Protein 8PU1 (pdb70)

Secondary structure (DSSP, 8-state):
---EEEEEEETTS--EEEEEE--SHHHHHHHHHHHHHH-TTEEEEEES-GGG-GGGPSEEE-SSHHHHHHHHHH-/--HHHHHTT--HHHHHHTPPBP-S-S-TTSBGGGS-HHHHHHHHHHHHHHHHH-THHHHSSSEEEE--HHHHHHHHHHHTTTSBHHHHS--SEEEEEE-S-HHHHHGGGGSTTEEEEEETT--SS--S--EEEEEE-SSTTB--EEEEEE-HHHHHHHHHHHHH--HHHHHHHHHHHHTT---SHHHHTT-

Foldseek 3Di:
DQWKWKWKDFPPDAAIEIEIGHDDDVVVVLQVVLDVVLDDRMDIDIGRDPVVCPRRPPYRYDYDSVVNSVVSSVD/DQPVCVVFVHDPVNQVVLWDFAPQPDFLQAFQQPDDLVSVLVRLQVSLVVVVPDPVQVVTNFAKDQDDSVQLSVLSVVRPGGHRNQVRQQARIETEDEDQDCVSVCVCVVDPQKDKDAQQVAHPQRLQQHWIKIWGAPHRRIHIHIYTYHHVLRVVLNVVCVVDHNSVVNVVSNVCSVVVQADDPVSSVVD

Radius of gyration: 18.58 Å; Cα contacts (8 Å, |Δi|>4): 487; chains: 2; bounding box: 48×48×42 Å

InterPro domains:
  IPR046564 Protein of unknown function DUF6718 [PF20476] (1-69)

Structure (mmCIF, N/CA/C/O backbone):
data_8PU1
#
_entry.id   8PU1
#
_cell.length_a   227.810
_cell.length_b   227.810
_cell.length_c   227.810
_cell.angle_alpha   90.00
_cell.angle_beta   90.00
_cell.angle_gamma   90.00
#
_symmetry.space_group_name_H-M   'F 41 3 2'
#
loop_
_entity.id
_entity.type
_entity.pdbx_description
1 polymer ATfaRel2
2 polymer 'RelA/SpoT domain-containing protein'
3 non-polymer N-PROPANOL
4 non-polymer 'CACODYLATE ION'
5 non-polymer GLYCEROL
6 non-polymer 'MAGNESIUM ION'
7 non-polymer 'DIPHOSPHOMETHYLPHOSPHONIC ACID ADENOSYL ESTER'
8 water water
#
loop_
_atom_site.group_PDB
_atom_site.id
_atom_site.type_symbol
_atom_site.label_atom_id
_atom_site.label_alt_id
_atom_site.label_comp_id
_atom_site.label_asym_id
_atom_site.label_entity_id
_atom_site.label_seq_id
_atom_site.pdbx_PDB_ins_code
_atom_site.Cartn_x
_atom_site.Cartn_y
_atom_site.Cartn_z
_atom_site.occupancy
_atom_site.B_iso_or_equiv
_atom_site.auth_seq_id
_atom_site.auth_comp_id
_atom_site.auth_asym_id
_atom_site.auth_atom_id
_atom_site.pdbx_PDB_model_num
ATOM 1 N N . GLY A 1 1 ? -52.056 -30.594 -59.617 1.00 53.05 1 GLY A N 1
ATOM 2 C CA . GLY A 1 1 ? -53.067 -30.250 -58.603 1.00 50.45 1 GLY A CA 1
ATOM 3 C C . GLY A 1 1 ? -52.806 -28.859 -58.049 1.00 47.44 1 GLY A C 1
ATOM 4 O O . GLY A 1 1 ? -51.860 -28.222 -58.495 1.00 46.93 1 GLY A O 1
ATOM 5 N N . ALA A 1 2 ? -53.604 -28.432 -57.077 1.00 45.36 2 ALA A N 1
ATOM 6 C CA . ALA A 1 2 ? -53.374 -27.119 -56.486 1.00 43.79 2 ALA A CA 1
ATOM 7 C C . ALA A 1 2 ? -52.025 -27.023 -55.783 1.00 40.54 2 ALA A C 1
ATOM 8 O O . ALA A 1 2 ? -51.599 -27.966 -55.123 1.00 40.38 2 ALA A O 1
ATOM 10 N N . MET A 1 3 ? -51.325 -25.919 -55.998 1.00 37.97 3 MET A N 1
ATOM 11 C CA . MET A 1 3 ? -50.036 -25.690 -55.359 1.00 36.51 3 MET A CA 1
ATOM 12 C C . MET A 1 3 ? -50.089 -24.380 -54.536 1.00 34.40 3 MET A C 1
ATOM 13 O O . MET A 1 3 ? -50.972 -23.538 -54.730 1.00 34.87 3 MET A O 1
ATOM 18 N N . CYS A 1 4 ? -49.204 -24.250 -53.569 1.00 32.04 4 CYS A N 1
ATOM 19 C CA . CYS A 1 4 ? -49.071 -23.019 -52.792 1.00 30.96 4 CYS A CA 1
ATOM 20 C C . CYS A 1 4 ? -47.598 -22.571 -52.966 1.00 29.16 4 CYS A C 1
ATOM 21 O O . CYS A 1 4 ? -46.837 -23.234 -53.686 1.00 30.05 4 CYS A O 1
ATOM 24 N N . TYR A 1 5 ? -47.185 -21.504 -52.287 1.00 26.98 5 TYR A N 1
ATOM 25 C CA . TYR A 1 5 ? -45.803 -21.067 -52.319 1.00 26.67 5 TYR A CA 1
ATOM 26 C C . TYR A 1 5 ? -45.313 -20.956 -50.900 1.00 26.68 5 TYR A C 1
ATOM 27 O O . TYR A 1 5 ? -45.996 -20.331 -50.082 1.00 26.85 5 TYR A O 1
ATOM 36 N N . ILE A 1 6 ? -44.210 -21.624 -50.581 1.00 26.01 6 ILE A N 1
ATOM 37 C CA . ILE A 1 6 ? -43.606 -21.467 -49.272 1.00 26.42 6 ILE A CA 1
ATOM 38 C C . ILE A 1 6 ? -42.642 -20.278 -49.443 1.00 27.33 6 ILE A C 1
ATOM 39 O O . ILE A 1 6 ? -41.951 -20.157 -50.460 1.00 27.71 6 ILE A O 1
ATOM 44 N N . ILE A 1 7 ? -42.671 -19.359 -48.499 1.00 27.00 7 ILE A N 1
ATOM 45 C CA . ILE A 1 7 ? -41.923 -18.113 -48.539 1.00 26.96 7 ILE A CA 1
ATOM 46 C C . ILE A 1 7 ? -40.998 -17.975 -47.306 1.00 27.87 7 ILE A C 1
ATOM 47 O O . ILE A 1 7 ? -41.439 -18.253 -46.192 1.00 27.93 7 ILE A O 1
ATOM 52 N N . ALA A 1 8 ? -39.777 -17.472 -47.498 1.00 27.74 8 ALA A N 1
ATOM 53 C CA . ALA A 1 8 ? -38.867 -17.185 -46.388 1.00 27.58 8 ALA A CA 1
ATOM 54 C C . ALA A 1 8 ? -38.540 -15.685 -46.507 1.00 27.35 8 ALA A C 1
ATOM 55 O O . ALA A 1 8 ? -38.226 -15.202 -47.604 1.00 26.44 8 ALA A O 1
ATOM 57 N N . LYS A 1 9 ? -38.610 -14.950 -45.397 1.00 27.18 9 LYS A N 1
ATOM 58 C CA . LYS A 1 9 ? -38.324 -13.518 -45.411 1.00 28.35 9 LYS A CA 1
ATOM 59 C C . LYS A 1 9 ? -37.740 -13.089 -44.077 1.00 29.26 9 LYS A C 1
ATOM 60 O O . LYS A 1 9 ? -38.255 -13.506 -43.038 1.00 29.74 9 LYS A O 1
ATOM 66 N N . ARG A 1 10 ? -36.691 -12.255 -44.113 1.00 29.55 10 ARG A N 1
ATOM 67 C CA . ARG A 1 10 ? -36.137 -11.727 -42.885 1.00 30.99 10 ARG A CA 1
ATOM 68 C C . ARG A 1 10 ? -36.974 -10.488 -42.561 1.00 32.45 10 ARG A C 1
ATOM 69 O O . ARG A 1 10 ? -37.133 -9.617 -43.434 1.00 31.90 10 ARG A O 1
ATOM 77 N N . PHE A 1 11 ? -37.477 -10.377 -41.314 1.00 34.20 11 PHE A N 1
ATOM 78 C CA . PHE A 1 11 ? -38.243 -9.186 -40.887 1.00 37.09 11 PHE A CA 1
ATOM 79 C C . PHE A 1 11 ? -37.434 -7.914 -41.105 1.00 36.80 11 PHE A C 1
ATOM 80 O O . PHE A 1 11 ? -36.226 -7.931 -40.889 1.00 36.73 11 PHE A O 1
ATOM 88 N N . LYS A 1 12 ? -38.068 -6.851 -41.581 1.00 37.01 12 LYS A N 1
ATOM 89 C CA . LYS A 1 12 ? -37.373 -5.573 -41.793 1.00 37.94 12 LYS A CA 1
ATOM 90 C C . LYS A 1 12 ? -36.268 -5.625 -42.877 1.00 37.83 12 LYS A C 1
ATOM 91 O O . LYS A 1 12 ? -35.395 -4.756 -42.902 1.00 38.19 12 LYS A O 1
ATOM 93 N N . LYS A 1 13 ? -36.310 -6.639 -43.767 1.00 36.58 13 LYS A N 1
ATOM 94 C CA . LYS A 1 13 ? -35.412 -6.731 -44.918 1.00 36.11 13 LYS A CA 1
ATOM 95 C C . LYS A 1 13 ? -36.317 -7.114 -46.094 1.00 34.59 13 LYS A C 1
ATOM 96 O O . LYS A 1 13 ? -36.976 -8.158 -46.052 1.00 33.13 13 LYS A O 1
ATOM 102 N N . SER A 1 14 ? -36.409 -6.237 -47.103 1.00 33.85 14 SER A N 1
ATOM 103 C CA . SER A 1 14 ? -37.331 -6.460 -48.209 1.00 34.30 14 SER A CA 1
ATOM 104 C C . SER A 1 14 ? -36.975 -7.690 -49.048 1.00 32.49 14 SER A C 1
ATOM 105 O O . SER A 1 14 ? -35.810 -8.068 -49.135 1.00 31.57 14 SER A O 1
ATOM 108 N N . GLY A 1 15 ? -37.981 -8.265 -49.683 1.00 31.83 15 GLY A N 1
ATOM 109 C CA . GLY A 1 15 ? -37.788 -9.404 -50.565 1.00 31.40 15 GLY A CA 1
ATOM 110 C C . GLY A 1 15 ? -37.880 -10.744 -49.877 1.00 30.86 15 GLY A C 1
ATOM 111 O O . GLY A 1 15 ? -37.744 -10.845 -48.652 1.00 31.31 15 GLY A O 1
ATOM 112 N N . CYS A 1 16 ? -38.155 -11.785 -50.657 1.00 29.60 16 CYS A N 1
ATOM 113 C CA . CYS A 1 16 ? -38.298 -13.120 -50.082 1.00 28.52 16 CYS A CA 1
ATOM 114 C C . CYS A 1 16 ? -37.678 -14.188 -51.003 1.00 28.33 16 CYS A C 1
ATOM 115 O O . CYS A 1 16 ? -37.350 -13.901 -52.156 1.00 29.10 16 CYS A O 1
ATOM 118 N N . VAL A 1 17 ? -37.587 -15.421 -50.505 1.00 27.15 17 VAL A N 1
ATOM 119 C CA . VAL A 1 17 ? -37.218 -16.625 -51.278 1.00 27.40 17 VAL A CA 1
ATOM 120 C C . VAL A 1 17 ? -38.568 -17.363 -51.393 1.00 27.48 17 VAL A C 1
ATOM 121 O O . VAL A 1 17 ? -39.287 -17.489 -50.382 1.00 27.52 17 VAL A O 1
ATOM 125 N N . ALA A 1 18 ? -38.926 -17.858 -52.584 1.00 26.07 18 ALA A N 1
ATOM 126 C CA . ALA A 1 18 ? -40.230 -18.499 -52.786 1.00 26.35 18 ALA A CA 1
ATOM 127 C C . ALA A 1 18 ? -40.061 -19.819 -53.561 1.00 26.38 18 ALA A C 1
ATOM 128 O O . ALA A 1 18 ? -39.328 -19.862 -54.549 1.00 26.32 18 ALA A O 1
ATOM 130 N N . LEU A 1 19 ? -40.826 -20.843 -53.179 1.00 26.55 19 LEU A N 1
ATOM 131 C CA . LEU A 1 19 ? -40.809 -22.148 -53.837 1.00 27.98 19 LEU A CA 1
ATOM 132 C C . LEU A 1 19 ? -42.245 -22.622 -54.010 1.00 28.05 19 LEU A C 1
ATOM 133 O O . LEU A 1 19 ? -42.977 -22.694 -53.019 1.00 28.07 19 LEU A O 1
ATOM 138 N N . LYS A 1 20 ? -42.638 -22.964 -55.243 1.00 28.08 20 LYS A N 1
ATOM 139 C CA . LYS A 1 20 ? -43.962 -23.527 -55.500 1.00 28.73 20 LYS A CA 1
ATOM 140 C C . LYS A 1 20 ? -43.933 -24.943 -54.936 1.00 28.84 20 LYS A C 1
ATOM 141 O O . LYS A 1 20 ? -42.996 -25.716 -55.228 1.00 28.87 20 LYS A O 1
ATOM 147 N N . ALA A 1 21 ? -44.902 -25.271 -54.108 1.00 29.65 21 ALA A N 1
ATOM 148 C CA . ALA A 1 21 ? -44.912 -26.568 -53.444 1.00 30.81 21 ALA A CA 1
ATOM 149 C C . ALA A 1 21 ? -46.328 -27.042 -53.156 1.00 31.68 21 ALA A C 1
ATOM 150 O O . ALA A 1 21 ? -47.261 -26.235 -53.066 1.00 32.03 21 ALA A O 1
ATOM 152 N N . LYS A 1 22 ? -46.452 -28.357 -52.991 1.00 31.47 22 LYS A N 1
ATOM 153 C CA . LYS A 1 22 ? -47.766 -28.976 -52.708 1.00 32.20 22 LYS A CA 1
ATOM 154 C C . LYS A 1 22 ? -48.025 -28.983 -51.197 1.00 32.00 22 LYS A C 1
ATOM 155 O O . LYS A 1 22 ? -47.170 -29.454 -50.450 1.00 31.50 22 LYS A O 1
ATOM 161 N N . ARG A 1 23 ? -49.182 -28.476 -50.791 1.00 31.54 23 ARG A N 1
ATOM 162 C CA . ARG A 1 23 ? -49.560 -28.505 -49.359 1.00 32.19 23 ARG A CA 1
ATOM 163 C C . ARG A 1 23 ? -49.711 -29.961 -48.920 1.00 33.23 23 ARG A C 1
ATOM 164 O O . ARG A 1 23 ? -50.313 -30.737 -49.644 1.00 33.79 23 ARG A O 1
ATOM 172 N N . GLY A 1 24 ? -49.130 -30.289 -47.779 1.00 33.53 24 GLY A N 1
ATOM 173 C CA . GLY A 1 24 ? -49.192 -31.660 -47.263 1.00 33.52 24 GLY A CA 1
ATOM 174 C C . GLY A 1 24 ? -48.201 -31.901 -46.147 1.00 33.39 24 GLY A C 1
ATOM 175 O O . GLY A 1 24 ? -47.465 -30.976 -45.803 1.00 32.95 24 GLY A O 1
ATOM 176 N N . LYS A 1 25 ? -48.200 -33.110 -45.616 1.00 33.27 25 LYS A N 1
ATOM 177 C CA . LYS A 1 25 ? -47.301 -33.501 -44.529 1.00 34.48 25 LYS A CA 1
ATOM 178 C C . LYS A 1 25 ? -45.836 -33.206 -44.838 1.00 33.88 25 LYS A C 1
ATOM 179 O O . LYS A 1 25 ? -45.142 -32.645 -43.985 1.00 34.38 25 LYS A O 1
ATOM 185 N N . GLU A 1 26 ? -45.371 -33.564 -46.043 1.00 33.22 26 GLU A N 1
ATOM 186 C CA . GLU A 1 26 ? -43.978 -33.358 -46.438 1.00 33.24 26 GLU A CA 1
ATOM 187 C C . GLU A 1 26 ? -43.593 -31.877 -46.372 1.00 31.78 26 GLU A C 1
ATOM 188 O O . GLU A 1 26 ? -42.583 -31.523 -45.749 1.00 31.97 26 GLU A O 1
ATOM 194 N N . LEU A 1 27 ? -44.432 -31.009 -46.956 1.00 29.56 27 LEU A N 1
ATOM 195 C CA . LEU A 1 27 ? -44.151 -29.581 -46.945 1.00 29.57 27 LEU A CA 1
ATOM 196 C C . LEU A 1 27 ? -44.193 -29.035 -45.519 1.00 28.96 27 LEU A C 1
ATOM 197 O O . LEU A 1 27 ? -43.289 -28.307 -45.118 1.00 28.58 27 LEU A O 1
ATOM 202 N N . ALA A 1 28 ? -45.220 -29.423 -44.748 1.00 28.32 28 ALA A N 1
ATOM 203 C CA . ALA A 1 28 ? -45.415 -28.925 -43.385 1.00 29.12 28 ALA A CA 1
ATOM 204 C C . ALA A 1 28 ? -44.208 -29.264 -42.502 1.00 29.15 28 ALA A C 1
ATOM 205 O O . ALA A 1 28 ? -43.666 -28.369 -41.847 1.00 28.68 28 ALA A O 1
ATOM 207 N N . ASP A 1 29 ? -43.754 -30.540 -42.534 1.00 29.28 29 ASP A N 1
ATOM 208 C CA . ASP A 1 29 ? -42.625 -31.001 -41.732 1.00 30.60 29 ASP A CA 1
ATOM 209 C C . ASP A 1 29 ? -41.332 -30.307 -42.157 1.00 30.20 29 ASP A C 1
ATOM 210 O O . ASP A 1 29 ? -40.577 -29.868 -41.292 1.00 30.06 29 ASP A O 1
ATOM 215 N N . PHE A 1 30 ? -41.133 -30.112 -43.473 1.00 29.45 30 PHE A N 1
ATOM 216 C CA . PHE A 1 30 ? -39.970 -29.376 -44.003 1.00 29.70 30 PHE A CA 1
ATOM 217 C C . PHE A 1 30 ? -39.965 -27.941 -43.426 1.00 29.14 30 PHE A C 1
ATOM 218 O O . PHE A 1 30 ? -38.938 -27.469 -42.964 1.00 28.95 30 PHE A O 1
ATOM 226 N N . ALA A 1 31 ? -41.116 -27.253 -43.488 1.00 28.64 31 ALA A N 1
ATOM 227 C CA . ALA A 1 31 ? -41.237 -25.876 -43.041 1.00 29.53 31 ALA A CA 1
ATOM 228 C C . ALA A 1 31 ? -40.986 -25.758 -41.531 1.00 29.17 31 ALA A C 1
ATOM 229 O O . ALA A 1 31 ? -40.202 -24.908 -41.121 1.00 28.94 31 ALA A O 1
ATOM 231 N N . THR A 1 32 ? -41.582 -26.657 -40.713 1.00 28.43 32 THR A N 1
ATOM 232 C CA . THR A 1 32 ? -41.402 -26.620 -39.254 1.00 29.74 32 THR A CA 1
ATOM 233 C C . THR A 1 32 ? -39.907 -26.776 -38.912 1.00 29.90 32 THR A C 1
ATOM 234 O O . THR A 1 32 ? -39.345 -25.959 -38.184 1.00 30.05 32 THR A O 1
ATOM 238 N N . ASP A 1 33 ? -39.254 -27.767 -39.532 1.00 29.54 33 ASP A N 1
ATOM 239 C CA . ASP A 1 33 ? -37.836 -28.029 -39.328 1.00 30.67 33 ASP A CA 1
ATOM 240 C C . ASP A 1 33 ? -36.976 -26.812 -39.739 1.00 30.08 33 ASP A C 1
ATOM 241 O O . ASP A 1 33 ? -36.110 -26.372 -38.969 1.00 29.99 33 ASP A O 1
ATOM 246 N N . LEU A 1 34 ? -37.214 -26.280 -40.947 1.00 29.42 34 LEU A N 1
ATOM 247 C CA . LEU A 1 34 ? -36.453 -25.146 -41.465 1.00 29.60 34 LEU A CA 1
ATOM 248 C C . LEU A 1 34 ? -36.619 -23.914 -40.580 1.00 29.37 34 LEU A C 1
ATOM 249 O O . LEU A 1 34 ? -35.616 -23.277 -40.244 1.00 29.13 34 LEU A O 1
ATOM 254 N N . GLN A 1 35 ? -37.859 -23.618 -40.149 1.00 28.57 35 GLN A N 1
ATOM 255 C CA . GLN A 1 35 ? -38.131 -22.473 -39.263 1.00 29.28 35 GLN A CA 1
ATOM 256 C C . GLN A 1 35 ? -37.273 -22.562 -37.969 1.00 30.39 35 GLN A C 1
ATOM 257 O O . GLN A 1 35 ? -36.710 -21.559 -37.535 1.00 30.99 35 GLN A O 1
ATOM 263 N N . LYS A 1 36 ? -37.182 -23.762 -37.380 1.00 31.03 36 LYS A N 1
ATOM 264 C CA . LYS A 1 36 ? -36.398 -23.976 -36.157 1.00 33.04 36 LYS A CA 1
ATOM 265 C C . LYS A 1 36 ? -34.917 -23.667 -36.413 1.00 33.74 36 LYS A C 1
ATOM 266 O O . LYS A 1 36 ? -34.286 -22.975 -35.620 1.00 33.95 36 LYS A O 1
ATOM 272 N N . LYS A 1 37 ? -34.378 -24.169 -37.527 1.00 33.57 37 LYS A N 1
ATOM 273 C CA . LYS A 1 37 ? -32.978 -23.968 -37.884 1.00 34.74 37 LYS A CA 1
ATOM 274 C C . LYS A 1 37 ? -32.647 -22.504 -38.182 1.00 35.36 37 LYS A C 1
ATOM 275 O O . LYS A 1 37 ? -31.566 -22.037 -37.838 1.00 35.73 37 LYS A O 1
ATOM 281 N N . LEU A 1 38 ? -33.562 -21.789 -38.852 1.00 34.76 38 LEU A N 1
ATOM 282 C CA . LEU A 1 38 ? -33.333 -20.398 -39.239 1.00 35.08 38 LEU A CA 1
ATOM 283 C C . LEU A 1 38 ? -33.429 -19.394 -38.089 1.00 35.44 38 LEU A C 1
ATOM 284 O O . LEU A 1 38 ? -32.865 -18.302 -38.181 1.00 35.34 38 LEU A O 1
ATOM 289 N N . GLY A 1 39 ? -34.160 -19.750 -37.045 1.00 35.06 39 GLY A N 1
ATOM 290 C CA . GLY A 1 39 ? -34.334 -18.864 -35.907 1.00 36.10 39 GLY A CA 1
ATOM 291 C C . GLY A 1 39 ? -35.490 -17.899 -36.093 1.00 36.71 39 GLY A C 1
ATOM 292 O O . GLY A 1 39 ? -36.130 -17.855 -37.148 1.00 36.99 39 GLY A O 1
ATOM 293 N N . TYR A 1 40 ? -35.731 -17.091 -35.070 1.00 36.71 40 TYR A N 1
ATOM 294 C CA . TYR A 1 40 ? -36.867 -16.193 -35.007 1.00 37.63 40 TYR A CA 1
ATOM 295 C C . TYR A 1 40 ? -36.746 -14.852 -35.770 1.00 35.97 40 TYR A C 1
ATOM 296 O O . TYR A 1 40 ? -37.715 -14.091 -35.751 1.00 35.89 40 TYR A O 1
ATOM 305 N N . ASP A 1 41 ? -35.598 -14.540 -36.409 1.00 34.12 41 ASP A N 1
ATOM 306 C CA . ASP A 1 41 ? -35.521 -13.302 -37.218 1.00 34.16 41 ASP A CA 1
ATOM 307 C C . ASP A 1 41 ? -36.019 -13.530 -38.680 1.00 32.88 41 ASP A C 1
ATOM 308 O O . ASP A 1 41 ? -36.084 -12.574 -39.467 1.00 32.81 41 ASP A O 1
ATOM 313 N N . ILE A 1 42 ? -36.297 -14.806 -39.044 1.00 31.51 42 ILE A N 1
ATOM 314 C CA . ILE A 1 42 ? -36.774 -15.227 -40.358 1.00 30.75 42 ILE A CA 1
ATOM 315 C C . ILE A 1 42 ? -38.192 -15.799 -40.217 1.00 30.51 42 ILE A C 1
ATOM 316 O O . ILE A 1 42 ? -38.471 -16.575 -39.291 1.00 30.31 42 ILE A O 1
ATOM 321 N N . GLN A 1 43 ? -39.074 -15.438 -41.140 1.00 29.54 43 GLN A N 1
ATOM 322 C CA . GLN A 1 43 ? -40.419 -15.967 -41.158 1.00 30.60 43 GLN A CA 1
ATOM 323 C C . GLN A 1 43 ? -40.590 -16.941 -42.310 1.00 30.37 43 GLN A C 1
ATOM 324 O O . GLN A 1 43 ? -40.227 -16.623 -43.449 1.00 30.62 43 GLN A O 1
ATOM 330 N N . ILE A 1 44 ? -41.142 -18.126 -42.011 1.00 29.99 44 ILE A N 1
ATOM 331 C CA . ILE A 1 44 ? -41.496 -19.105 -43.028 1.00 30.27 44 ILE A CA 1
ATOM 332 C C . ILE A 1 44 ? -43.018 -19.054 -43.092 1.00 29.76 44 ILE A C 1
ATOM 333 O O . ILE A 1 44 ? -43.691 -19.366 -42.097 1.00 29.08 44 ILE A O 1
ATOM 338 N N . VAL A 1 45 ? -43.552 -18.612 -44.224 1.00 29.26 45 VAL A N 1
ATOM 339 C CA . VAL A 1 45 ? -45.004 -18.511 -44.394 1.00 28.89 45 VAL A CA 1
ATOM 340 C C . VAL A 1 45 ? -45.449 -19.284 -45.666 1.00 28.52 45 VAL A C 1
ATOM 341 O O . VAL A 1 45 ? -44.620 -19.625 -46.521 1.00 28.46 45 VAL A O 1
ATOM 345 N N . ALA A 1 46 ? -46.749 -19.533 -45.799 1.00 26.75 46 ALA A N 1
ATOM 346 C CA . ALA A 1 46 ? -47.288 -20.202 -46.986 1.00 26.24 46 ALA A CA 1
ATOM 347 C C . ALA A 1 46 ? -48.352 -19.255 -47.563 1.00 26.41 46 ALA A C 1
ATOM 348 O O . ALA A 1 46 ? -49.205 -18.759 -46.815 1.00 26.50 46 ALA A O 1
ATOM 350 N N . ILE A 1 47 ? -48.273 -18.961 -48.846 1.00 25.49 47 ILE A N 1
ATOM 351 C CA . ILE A 1 47 ? -49.266 -18.110 -49.505 1.00 25.05 47 ILE A CA 1
ATOM 352 C C . ILE A 1 47 ? -49.876 -18.840 -50.722 1.00 25.48 47 ILE A C 1
ATOM 353 O O . ILE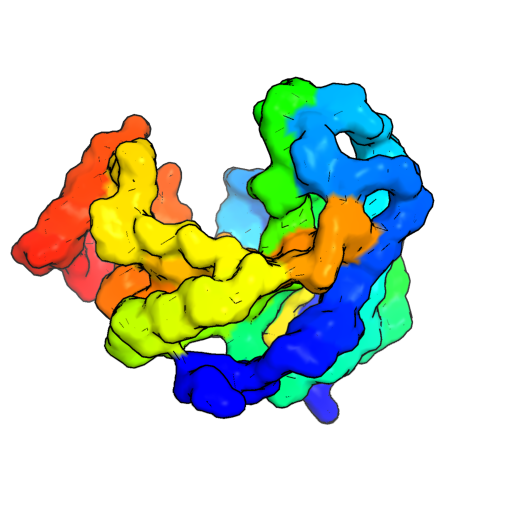 A 1 47 ? -49.282 -19.789 -51.260 1.00 25.59 47 ILE A O 1
ATOM 358 N N . THR A 1 48 ? -51.054 -18.405 -51.140 1.00 24.67 48 THR A N 1
ATOM 359 C CA . THR A 1 48 ? -51.704 -18.971 -52.315 1.00 25.33 48 THR A CA 1
ATOM 360 C C . THR A 1 48 ? -51.060 -18.425 -53.611 1.00 26.59 48 THR A C 1
ATOM 361 O O . THR A 1 48 ? -50.740 -19.198 -54.518 1.00 27.84 48 THR A O 1
ATOM 365 N N . ARG A 1 49 ? -50.907 -17.078 -53.718 1.00 26.00 49 ARG A N 1
ATOM 366 C CA . ARG A 1 49 ? -50.428 -16.435 -54.949 1.00 26.41 49 ARG A CA 1
ATOM 367 C C . ARG A 1 49 ? -49.500 -15.245 -54.663 1.00 27.20 49 ARG A C 1
ATOM 368 O O . ARG A 1 49 ? -49.906 -14.294 -53.974 1.00 26.78 49 ARG A O 1
ATOM 376 N N . PRO A 1 50 ? -48.313 -15.233 -55.313 1.00 28.42 50 PRO A N 1
ATOM 377 C CA . PRO A 1 50 ? -47.381 -14.097 -55.148 1.00 29.04 50 PRO A CA 1
ATOM 378 C C . PRO A 1 50 ? -47.986 -12.737 -55.516 1.00 28.28 50 PRO A C 1
ATOM 379 O O . PRO A 1 50 ? -47.763 -11.757 -54.797 1.00 27.86 50 PRO A O 1
ATOM 383 N N . THR A 1 51 ? -48.848 -12.703 -56.551 1.00 27.25 51 THR A N 1
ATOM 384 C CA . THR A 1 51 ? -49.503 -11.448 -56.950 1.00 27.98 51 THR A CA 1
ATOM 385 C C . THR A 1 51 ? -50.482 -10.894 -55.884 1.00 28.36 51 THR A C 1
ATOM 386 O O . THR A 1 51 ? -50.886 -9.728 -55.984 1.00 30.38 51 THR A O 1
ATOM 390 N N . ALA A 1 52 ? -50.911 -11.734 -54.926 1.00 27.41 52 ALA A N 1
ATOM 391 C CA . ALA A 1 52 ? -51.798 -11.291 -53.834 1.00 28.08 52 ALA A CA 1
ATOM 392 C C . ALA A 1 52 ? -51.011 -10.695 -52.642 1.00 28.73 52 ALA A C 1
ATOM 393 O O . ALA A 1 52 ? -51.647 -10.149 -51.733 1.00 28.54 52 ALA A O 1
ATOM 395 N N . TYR A 1 53 ? -49.670 -10.906 -52.587 1.00 28.10 53 TYR A N 1
ATOM 396 C CA . TYR A 1 53 ? -48.860 -10.479 -51.451 1.00 29.19 53 TYR A CA 1
ATOM 397 C C . TYR A 1 53 ? -47.698 -9.628 -51.865 1.00 29.77 53 TYR A C 1
ATOM 398 O O . TYR A 1 53 ? -46.578 -10.117 -51.985 1.00 29.70 53 TYR A O 1
ATOM 407 N N . GLY A 1 54 ? -47.985 -8.346 -52.078 1.00 30.48 54 GLY A N 1
ATOM 408 C CA . GLY A 1 54 ? -46.954 -7.380 -52.437 1.00 31.16 54 GLY A CA 1
ATOM 409 C C . GLY A 1 54 ? -45.945 -7.127 -51.326 1.00 31.77 54 GLY A C 1
ATOM 410 O O . GLY A 1 54 ? -44.843 -6.635 -51.598 1.00 32.59 54 GLY A O 1
ATOM 411 N N . GLU A 1 55 ? -46.291 -7.468 -50.069 1.00 31.37 55 GLU A N 1
ATOM 412 C CA . GLU A 1 55 ? -45.377 -7.265 -48.936 1.00 31.51 55 GLU A CA 1
ATOM 413 C C . GLU A 1 55 ? -44.080 -8.090 -49.020 1.00 31.47 55 GLU A C 1
ATOM 414 O O . GLU A 1 55 ? -43.103 -7.762 -48.343 1.00 33.04 55 GLU A O 1
ATOM 420 N N . TYR A 1 56 ? -44.047 -9.086 -49.914 1.00 29.58 56 TYR A N 1
ATOM 421 C CA . TYR A 1 56 ? -42.856 -9.972 -50.031 1.00 29.80 56 TYR A CA 1
ATOM 422 C C . TYR A 1 56 ? -42.038 -9.665 -51.293 1.00 30.31 56 TYR A C 1
ATOM 423 O O . TYR A 1 56 ? -41.099 -10.433 -51.580 1.00 31.00 56 TYR A O 1
ATOM 432 N N . GLU A 1 57 ? -42.373 -8.592 -52.017 1.00 30.37 57 GLU A N 1
ATOM 433 C CA . GLU A 1 57 ? -41.657 -8.243 -53.277 1.00 30.90 57 GLU A CA 1
ATOM 434 C C . GLU A 1 57 ? -40.261 -7.690 -52.951 1.00 31.67 57 GLU A C 1
ATOM 435 O O . GLU A 1 57 ? -40.141 -6.957 -51.948 1.00 31.78 57 GLU A O 1
ATOM 441 N N . PRO A 1 58 ? -39.206 -7.966 -53.756 1.00 32.14 58 PRO A N 1
ATOM 442 C CA . PRO A 1 58 ? -39.275 -8.914 -54.882 1.00 31.73 58 PRO A CA 1
ATOM 443 C C . PRO A 1 58 ? -39.195 -10.404 -54.510 1.00 30.68 58 PRO A C 1
ATOM 444 O O . PRO A 1 58 ? -38.640 -10.737 -53.478 1.00 31.23 58 PRO A O 1
ATOM 448 N N . TYR A 1 59 ? -39.742 -11.264 -55.371 1.00 28.88 59 TYR A N 1
ATOM 449 C CA . TYR A 1 59 ? -39.760 -12.722 -55.090 1.00 29.08 59 TYR A CA 1
ATOM 450 C C . TYR A 1 59 ? -38.566 -13.393 -55.770 1.00 28.76 59 TYR A C 1
ATOM 451 O O . TYR A 1 59 ? -38.462 -13.306 -57.009 1.00 28.37 59 TYR A O 1
ATOM 460 N N . LYS A 1 60 ? -37.700 -14.046 -54.989 1.00 28.41 60 LYS A N 1
ATOM 461 C CA . LYS A 1 60 ? -36.570 -14.771 -55.577 1.00 29.10 60 LYS A CA 1
ATOM 462 C C . LYS A 1 60 ? -37.060 -16.220 -55.703 1.00 28.51 60 LYS A C 1
ATOM 463 O O . LYS A 1 60 ? -37.046 -16.962 -54.711 1.00 28.79 60 LYS A O 1
ATOM 469 N N . PHE A 1 61 ? -37.597 -16.582 -56.874 1.00 27.12 61 PHE A N 1
ATOM 470 C CA . PHE A 1 61 ? -38.127 -17.935 -57.062 1.00 27.77 61 PHE A CA 1
ATOM 471 C C . PHE A 1 61 ? -37.016 -19.000 -57.167 1.00 28.97 61 PHE A C 1
ATOM 472 O O . PHE A 1 61 ? -36.025 -18.790 -57.865 1.00 29.47 61 PHE A O 1
ATOM 480 N N . VAL A 1 62 ? -37.185 -20.125 -56.481 1.00 28.65 62 VAL A N 1
ATOM 481 C CA . VAL A 1 62 ? -36.228 -21.235 -56.539 1.00 29.82 62 VAL A CA 1
ATOM 482 C C . VAL A 1 62 ? -36.948 -22.517 -57.015 1.00 31.39 62 VAL A C 1
ATOM 483 O O . VAL A 1 62 ? -38.185 -22.559 -57.005 1.00 31.06 62 VAL A O 1
ATOM 487 N N . ASN A 1 63 ? -36.191 -23.557 -57.413 1.00 32.22 63 ASN A N 1
ATOM 488 C CA . ASN A 1 63 ? -36.828 -24.735 -57.995 1.00 33.90 63 ASN A CA 1
ATOM 489 C C . ASN A 1 63 ? -36.700 -26.034 -57.218 1.00 33.19 63 ASN A C 1
ATOM 490 O O . ASN A 1 63 ? -37.051 -27.086 -57.763 1.00 33.79 63 ASN A O 1
ATOM 495 N N . SER A 1 64 ? -36.238 -25.978 -55.970 1.00 31.11 64 SER A N 1
ATOM 496 C CA . SER A 1 64 ? -36.139 -27.186 -55.160 1.00 30.23 64 SER A CA 1
ATOM 497 C C . SER A 1 64 ? -36.128 -26.866 -53.674 1.00 29.49 64 SER A C 1
ATOM 498 O O . SER A 1 64 ? -35.756 -25.746 -53.280 1.00 28.94 64 SER A O 1
ATOM 501 N N . PHE A 1 65 ? -36.452 -27.875 -52.836 1.00 28.91 65 PHE A N 1
ATOM 502 C CA . PHE A 1 65 ? -36.375 -27.703 -51.382 1.00 30.28 65 PHE A CA 1
ATOM 503 C C . PHE A 1 65 ? -34.921 -27.389 -50.970 1.00 29.88 65 PHE A C 1
ATOM 504 O O . PHE A 1 65 ? -34.701 -26.576 -50.076 1.00 29.98 65 PHE A O 1
ATOM 512 N N . GLU A 1 66 ? -33.938 -28.026 -51.638 1.00 29.52 66 GLU A N 1
ATOM 513 C CA . GLU A 1 66 ? -32.518 -27.817 -51.342 1.00 29.87 66 GLU A CA 1
ATOM 514 C C . GLU A 1 66 ? -32.137 -26.371 -51.608 1.00 29.28 66 GLU A C 1
ATOM 515 O O . GLU A 1 66 ? -31.538 -25.740 -50.739 1.00 29.99 66 GLU A O 1
ATOM 521 N N . GLU A 1 67 ? -32.549 -25.825 -52.756 1.00 28.74 67 GLU A N 1
ATOM 522 C CA . GLU A 1 67 ? -32.233 -24.432 -53.084 1.00 28.59 67 GLU A CA 1
ATOM 523 C C . GLU A 1 67 ? -32.957 -23.475 -52.130 1.00 28.03 67 GLU A C 1
ATOM 524 O O . GLU A 1 67 ? -32.377 -22.468 -51.717 1.00 27.64 67 GLU A O 1
ATOM 530 N N . PHE A 1 68 ? -34.208 -23.809 -51.766 1.00 26.65 68 PHE A N 1
ATOM 531 C CA . PHE A 1 68 ? -35.015 -23.007 -50.838 1.00 26.63 68 PHE A CA 1
ATOM 532 C C . PHE A 1 68 ? -34.293 -22.935 -49.487 1.00 27.08 68 PHE A C 1
ATOM 533 O O . PHE A 1 68 ? -34.085 -21.842 -48.983 1.00 27.29 68 PHE A O 1
ATOM 541 N N . SER A 1 69 ? -33.840 -24.084 -48.955 1.00 26.86 69 SER A N 1
ATOM 542 C CA . SER A 1 69 ? -33.111 -24.137 -47.689 1.00 27.83 69 SER A CA 1
ATOM 543 C C . SER A 1 69 ? -31.859 -23.242 -47.725 1.00 27.83 69 SER A C 1
ATOM 544 O O . SER A 1 69 ? -31.656 -22.418 -46.834 1.00 28.04 69 SER A O 1
ATOM 547 N N . ILE A 1 70 ? -31.063 -23.364 -48.790 1.00 27.31 70 ILE A N 1
ATOM 548 C CA . ILE A 1 70 ? -29.822 -22.596 -48.956 1.00 27.88 70 ILE A CA 1
ATOM 549 C C . ILE A 1 70 ? -30.097 -21.096 -49.027 1.00 28.00 70 ILE A C 1
ATOM 550 O O . ILE A 1 70 ? -29.544 -20.332 -48.234 1.00 28.44 70 ILE A O 1
ATOM 555 N N . GLU A 1 71 ? -31.001 -20.688 -49.908 1.00 28.04 71 GLU A N 1
ATOM 556 C CA . GLU A 1 71 ? -31.329 -19.276 -50.075 1.00 28.40 71 GLU A CA 1
ATOM 557 C C . GLU A 1 71 ? -31.986 -18.661 -48.819 1.00 28.38 71 GLU A C 1
ATOM 558 O O . GLU A 1 71 ? -31.600 -17.566 -48.402 1.00 28.55 71 GLU A O 1
ATOM 564 N N . ALA A 1 72 ? -32.873 -19.409 -48.155 1.00 27.56 72 ALA A N 1
ATOM 565 C CA . ALA A 1 72 ? -33.517 -18.946 -46.918 1.00 28.59 72 ALA A CA 1
ATOM 566 C C . ALA A 1 72 ? -32.460 -18.697 -45.838 1.00 29.48 72 ALA A C 1
ATOM 567 O O . ALA A 1 72 ? -32.543 -17.707 -45.109 1.00 29.76 72 ALA A O 1
ATOM 569 N N . SER A 1 73 ? -31.438 -19.589 -45.761 1.00 29.13 73 SER A N 1
ATOM 570 C CA A SER A 1 73 ? -30.382 -19.461 -44.760 0.50 29.98 73 SER A CA 1
ATOM 571 C CA B SER A 1 73 ? -30.372 -19.478 -44.770 0.50 29.65 73 SER A CA 1
ATOM 572 C C . SER A 1 73 ? -29.431 -18.287 -45.029 1.00 30.41 73 SER A C 1
ATOM 573 O O . SER A 1 73 ? -28.675 -17.911 -44.137 1.00 31.60 73 SER A O 1
ATOM 578 N N . ARG A 1 74 ? -29.464 -17.721 -46.252 1.00 30.17 74 ARG A N 1
ATOM 579 C CA . ARG A 1 74 ? -28.646 -16.571 -46.655 1.00 31.53 74 ARG A CA 1
ATOM 580 C C . ARG A 1 74 ? -29.339 -15.212 -46.369 1.00 33.24 74 ARG A C 1
ATOM 581 O O . ARG A 1 74 ? -28.677 -14.172 -46.456 1.00 32.45 74 ARG A O 1
ATOM 589 N N . LEU A 1 75 ? -30.662 -15.220 -46.058 1.00 34.25 75 LEU A N 1
ATOM 590 C CA . LEU A 1 75 ? -31.424 -13.991 -45.753 1.00 35.78 75 LEU A CA 1
ATOM 591 C C . LEU A 1 75 ? -30.818 -13.232 -44.553 1.00 37.37 75 LEU A C 1
ATOM 592 O O . LEU A 1 75 ? -30.411 -13.885 -43.585 1.00 38.15 75 LEU A O 1
ATOM 597 N N . ALA B 2 1 ? -75.827 -18.238 -47.408 1.00 44.55 0 ALA B N 1
ATOM 598 C CA . ALA B 2 1 ? -76.853 -17.200 -47.397 1.00 44.08 0 ALA B CA 1
ATOM 599 C C . ALA B 2 1 ? -76.266 -15.783 -47.400 1.00 42.20 0 ALA B C 1
ATOM 600 O O . ALA B 2 1 ? -76.952 -14.872 -47.866 1.00 43.15 0 ALA B O 1
ATOM 602 N N . MET B 2 2 ? -75.001 -15.587 -46.945 1.00 39.27 1 MET B N 1
ATOM 603 C CA . MET B 2 2 ? -74.409 -14.243 -47.019 1.00 37.39 1 MET B CA 1
ATOM 604 C C . MET B 2 2 ? -73.683 -14.010 -48.345 1.00 34.02 1 MET B C 1
ATOM 605 O O . MET B 2 2 ? -72.784 -14.773 -48.709 1.00 32.72 1 MET B O 1
ATOM 610 N N . TYR B 2 3 ? -74.097 -12.965 -49.069 1.00 32.32 2 TYR B N 1
ATOM 611 C CA . TYR B 2 3 ? -73.555 -12.644 -50.385 1.00 31.19 2 TYR B CA 1
ATOM 612 C C . TYR B 2 3 ? -72.011 -12.623 -50.432 1.00 29.52 2 TYR B C 1
ATOM 613 O O . TYR B 2 3 ? -71.407 -13.396 -51.184 1.00 28.78 2 TYR B O 1
ATOM 622 N N . ILE B 2 4 ? -71.376 -11.814 -49.564 1.00 28.79 3 ILE B N 1
ATOM 623 C CA . ILE B 2 4 ? -69.914 -11.744 -49.529 1.00 29.41 3 ILE B CA 1
ATOM 624 C C . ILE B 2 4 ? -69.254 -13.127 -49.324 1.00 28.49 3 ILE B C 1
ATOM 625 O O . ILE B 2 4 ? -68.287 -13.443 -50.032 1.00 28.68 3 ILE B O 1
ATOM 630 N N . LEU B 2 5 ? -69.834 -13.983 -48.445 1.00 28.49 4 LEU B N 1
ATOM 631 C CA . LEU B 2 5 ? -69.273 -15.317 -48.225 1.00 29.32 4 LEU B CA 1
ATOM 632 C C . LEU B 2 5 ? -69.448 -16.209 -49.454 1.00 28.65 4 LEU B C 1
ATOM 633 O O . LEU B 2 5 ? -68.501 -16.906 -49.834 1.00 28.37 4 LEU B O 1
ATOM 638 N N . ASP B 2 6 ? -70.618 -16.141 -50.112 1.00 28.44 5 ASP B N 1
ATOM 639 C CA . ASP B 2 6 ? -70.874 -16.886 -51.353 1.00 28.90 5 ASP B CA 1
ATOM 640 C C . ASP B 2 6 ? -69.829 -16.507 -52.430 1.00 29.36 5 ASP B C 1
ATOM 641 O O . ASP B 2 6 ? -69.257 -17.377 -53.079 1.00 29.83 5 ASP B O 1
ATOM 646 N N . LYS B 2 7 ? -69.543 -15.203 -52.568 1.00 29.11 6 LYS B N 1
ATOM 647 C CA . LYS B 2 7 ? -68.576 -14.719 -53.564 1.00 29.54 6 LYS B CA 1
ATOM 648 C C . LYS B 2 7 ? -67.139 -15.251 -53.345 1.00 29.74 6 LYS B C 1
ATOM 649 O O . LYS B 2 7 ? -66.381 -15.384 -54.305 1.00 29.58 6 LYS B O 1
ATOM 655 N N . ILE B 2 8 ? -66.776 -15.517 -52.073 1.00 28.52 7 ILE B N 1
ATOM 656 C CA . ILE B 2 8 ? -65.428 -16.010 -51.744 1.00 29.66 7 ILE B CA 1
ATOM 657 C C . ILE B 2 8 ? -65.395 -17.512 -51.372 1.00 30.33 7 ILE B C 1
ATOM 658 O O . ILE B 2 8 ? -64.377 -18.018 -50.881 1.00 31.52 7 ILE B O 1
ATOM 663 N N . GLY B 2 9 ? -66.476 -18.226 -51.685 1.00 30.11 8 GLY B N 1
ATOM 664 C CA . GLY B 2 9 ? -66.581 -19.660 -51.481 1.00 31.10 8 GLY B CA 1
ATOM 665 C C . GLY B 2 9 ? -66.405 -20.107 -50.046 1.00 31.60 8 GLY B C 1
ATOM 666 O O . GLY B 2 9 ? -65.849 -21.183 -49.795 1.00 32.84 8 GLY B O 1
ATOM 667 N N . LEU B 2 10 ? -66.822 -19.263 -49.091 1.00 30.02 9 LEU B N 1
ATOM 668 C CA . LEU B 2 10 ? -66.772 -19.635 -47.672 1.00 29.28 9 LEU B CA 1
ATOM 669 C C . LEU B 2 10 ? -68.193 -19.705 -47.083 1.00 30.00 9 LEU B C 1
ATOM 670 O O . LEU B 2 10 ? -69.154 -19.177 -47.647 1.00 29.84 9 LEU B O 1
ATOM 675 N N . ASN B 2 11 ? -68.298 -20.337 -45.915 1.00 29.83 10 ASN B N 1
ATOM 676 C CA . ASN B 2 11 ? -69.489 -20.371 -45.096 1.00 30.28 10 ASN B CA 1
ATOM 677 C C . ASN B 2 11 ? -69.064 -20.718 -43.655 1.00 30.19 10 ASN B C 1
ATOM 678 O O . ASN B 2 11 ? -67.884 -21.047 -43.400 1.00 28.25 10 ASN B O 1
ATOM 683 N N . ILE B 2 12 ? -70.007 -20.624 -42.707 1.00 31.27 11 ILE B N 1
ATOM 684 C CA . ILE B 2 12 ? -69.706 -20.925 -41.318 1.00 32.61 11 ILE B CA 1
ATOM 685 C C . ILE B 2 12 ? -69.172 -22.354 -41.140 1.00 32.57 11 ILE B C 1
ATOM 686 O O . ILE B 2 12 ? -68.177 -22.519 -40.435 1.00 32.93 11 ILE B O 1
ATOM 691 N N . GLU B 2 13 ? -69.751 -23.353 -41.840 1.00 32.11 12 GLU B N 1
ATOM 692 C CA . GLU B 2 13 ? -69.280 -24.743 -41.744 1.00 32.59 12 GLU B CA 1
ATOM 693 C C . GLU B 2 13 ? -67.798 -24.876 -42.154 1.00 31.53 12 GLU B C 1
ATOM 694 O O . GLU B 2 13 ? -67.009 -25.510 -41.444 1.00 31.23 12 GLU B O 1
ATOM 696 N N . ILE B 2 14 ? -67.413 -24.239 -43.267 1.00 30.04 13 ILE B N 1
ATOM 697 C CA . ILE B 2 14 ? -66.030 -24.273 -43.726 1.00 30.32 13 ILE B CA 1
ATOM 698 C C . ILE B 2 14 ? -65.108 -23.600 -42.681 1.00 29.12 13 ILE B C 1
ATOM 699 O O . ILE B 2 14 ? -64.069 -24.163 -42.317 1.00 30.12 13 ILE B O 1
ATOM 704 N N . LEU B 2 15 ? -65.522 -22.448 -42.153 1.00 27.76 14 LEU B N 1
ATOM 705 C CA . LEU B 2 15 ? -64.756 -21.723 -41.140 1.00 28.10 14 LEU B CA 1
ATOM 706 C C . LEU B 2 15 ? -64.574 -22.581 -39.867 1.00 28.50 14 LEU B C 1
ATOM 707 O O . LEU B 2 15 ? -63.471 -22.672 -39.329 1.00 28.49 14 LEU B O 1
ATOM 712 N N . GLU B 2 16 ? -65.639 -23.282 -39.449 1.00 28.96 15 GLU B N 1
ATOM 713 C CA . GLU B 2 16 ? -65.593 -24.222 -38.328 1.00 29.89 15 GLU B CA 1
ATOM 714 C C . GLU B 2 16 ? -64.543 -25.317 -38.588 1.00 30.23 15 GLU B C 1
ATOM 715 O O . GLU B 2 16 ? -63.716 -25.591 -37.718 1.00 31.08 15 GLU B O 1
ATOM 721 N N . SER B 2 17 ? -64.540 -25.904 -39.802 1.00 29.43 16 SER B N 1
ATOM 722 C CA . SER B 2 17 ? -63.608 -26.981 -40.155 1.00 30.86 16 SER B CA 1
ATOM 723 C C . SER B 2 17 ? -62.141 -26.537 -40.148 1.00 30.68 16 SER B C 1
ATOM 724 O O . SER B 2 17 ? -61.253 -27.357 -39.926 1.00 32.26 16 SER B O 1
ATOM 727 N N . LEU B 2 18 ? -61.893 -25.251 -40.451 1.00 29.01 17 LEU B N 1
ATOM 728 C CA . LEU B 2 18 ? -60.545 -24.667 -40.486 1.00 29.87 17 LEU B CA 1
ATOM 729 C C . LEU B 2 18 ? -60.094 -24.104 -39.112 1.00 30.22 17 LEU B C 1
ATOM 730 O O . LEU B 2 18 ? -59.015 -23.502 -39.029 1.00 30.62 17 LEU B O 1
ATOM 735 N N . SER B 2 19 ? -60.930 -24.252 -38.069 1.00 29.08 18 SER B N 1
ATOM 736 C CA . SER B 2 19 ? -60.642 -23.729 -36.736 1.00 29.02 18 SER B CA 1
ATOM 737 C C . SER B 2 19 ? -59.825 -24.702 -35.877 1.00 29.89 18 SER B C 1
ATOM 738 O O . SER B 2 19 ? -60.194 -25.876 -35.720 1.00 30.56 18 SER B O 1
ATOM 741 N N . TYR B 2 20 ? -58.758 -24.191 -35.270 1.00 29.29 19 TYR B N 1
ATOM 742 C CA . TYR B 2 20 ? -57.884 -25.029 -34.452 1.00 29.09 19 TYR B CA 1
ATOM 743 C C . TYR B 2 20 ? -58.236 -24.893 -32.990 1.00 29.19 19 TYR B C 1
ATOM 744 O O . TYR B 2 20 ? -58.243 -23.785 -32.463 1.00 29.12 19 TYR B O 1
ATOM 753 N N . GLU B 2 21 ? -58.520 -26.007 -32.348 1.00 29.49 20 GLU B N 1
ATOM 754 C CA . GLU B 2 21 ? -58.854 -26.019 -30.945 1.00 29.56 20 GLU B CA 1
ATOM 755 C C . GLU B 2 21 ? -57.593 -26.009 -30.091 1.00 29.10 20 GLU B C 1
ATOM 756 O O . GLU B 2 21 ? -56.792 -26.964 -30.125 1.00 28.33 20 GLU B O 1
ATOM 762 N N . SER B 2 22 ? -57.461 -24.988 -29.259 1.00 29.13 21 SER B N 1
ATOM 763 C CA . SER B 2 22 ? -56.333 -24.913 -28.340 1.00 29.94 21 SER B CA 1
ATOM 764 C C . SER B 2 22 ? -56.426 -26.032 -27.289 1.00 30.70 21 SER B C 1
ATOM 765 O O . SER B 2 22 ? -57.512 -26.351 -26.805 1.00 30.96 21 SER B O 1
ATOM 768 N N . LYS B 2 23 ? -55.276 -26.556 -26.894 1.00 30.47 22 LYS B N 1
ATOM 769 C CA . LYS B 2 23 ? -55.175 -27.544 -25.809 1.00 31.63 22 LYS B CA 1
ATOM 770 C C . LYS B 2 23 ? -54.475 -26.935 -24.565 1.00 31.58 22 LYS B C 1
ATOM 771 O O . LYS B 2 23 ? -54.047 -27.675 -23.684 1.00 31.03 22 LYS B O 1
ATOM 777 N N . LEU B 2 24 ? -54.347 -25.590 -24.510 1.00 31.14 23 LEU B N 1
ATOM 778 C CA . LEU B 2 24 ? -53.706 -24.890 -23.409 1.00 31.22 23 LEU B CA 1
ATOM 779 C C . LEU B 2 24 ? -54.563 -24.843 -22.134 1.00 31.22 23 LEU B C 1
ATOM 780 O O . LEU B 2 24 ? -54.013 -24.570 -21.068 1.00 31.67 23 LEU B O 1
ATOM 785 N N . GLY B 2 25 ? -55.867 -25.129 -22.236 1.00 30.84 24 GLY B N 1
ATOM 786 C CA . GLY B 2 25 ? -56.761 -25.125 -21.074 1.00 32.24 24 GLY B CA 1
ATOM 787 C C . GLY B 2 25 ? -56.989 -23.739 -20.496 1.00 33.49 24 GLY B C 1
ATOM 788 O O . GLY B 2 25 ? -57.326 -23.598 -19.310 1.00 35.31 24 GLY B O 1
ATOM 789 N N . MET B 2 26 ? -56.845 -22.691 -21.340 1.00 32.70 25 MET B N 1
ATOM 790 C CA . MET B 2 26 ? -57.012 -21.316 -20.884 1.00 32.66 25 MET B CA 1
ATOM 791 C C . MET B 2 26 ? -57.885 -20.522 -21.872 1.00 31.88 25 MET B C 1
ATOM 792 O O . MET B 2 26 ? -57.634 -20.535 -23.078 1.00 31.51 25 MET B O 1
ATOM 797 N N . SER B 2 27 ? -58.888 -19.798 -21.351 1.00 31.18 26 SER B N 1
ATOM 798 C CA . SER B 2 27 ? -59.775 -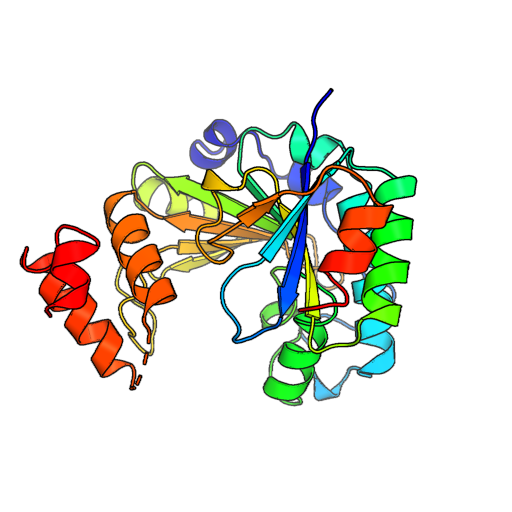19.024 -22.206 1.00 30.22 26 SER B CA 1
ATOM 799 C C . SER B 2 27 ? -58.992 -17.953 -22.955 1.00 29.29 26 SER B C 1
ATOM 800 O O . SER B 2 27 ? -58.219 -17.224 -22.335 1.00 28.62 26 SER B O 1
ATOM 803 N N . PHE B 2 28 ? -59.222 -17.837 -24.262 1.00 29.21 27 PHE B N 1
ATOM 804 C CA . PHE B 2 28 ? -58.572 -16.778 -25.051 1.00 30.20 27 PHE B CA 1
ATOM 805 C C . PHE B 2 28 ? -59.119 -15.349 -24.743 1.00 30.64 27 PHE B C 1
ATOM 806 O O . PHE B 2 28 ? -58.614 -14.358 -25.291 1.00 31.33 27 PHE B O 1
ATOM 814 N N . LYS B 2 29 ? -60.123 -15.245 -23.856 1.00 29.73 28 LYS B N 1
ATOM 815 C CA . LYS B 2 29 ? -60.592 -13.957 -23.333 1.00 30.63 28 LYS B CA 1
ATOM 816 C C . LYS B 2 29 ? -59.562 -13.376 -22.334 1.00 31.34 28 LYS B C 1
ATOM 817 O O . LYS B 2 29 ? -59.657 -12.196 -21.982 1.00 32.41 28 LYS B O 1
ATOM 823 N N . ARG B 2 30 ? -58.623 -14.223 -21.814 1.00 29.58 29 ARG B N 1
ATOM 824 C CA . ARG B 2 30 ? -57.624 -13.823 -20.831 1.00 29.59 29 ARG B CA 1
ATOM 825 C C . ARG B 2 30 ? -56.481 -13.029 -21.431 1.00 29.60 29 ARG B C 1
ATOM 826 O O . ARG B 2 30 ? -56.160 -13.189 -22.615 1.00 30.20 29 ARG B O 1
ATOM 834 N N . THR B 2 31 ? -55.821 -12.216 -20.599 1.00 29.52 30 THR B N 1
ATOM 835 C CA . THR B 2 31 ? -54.669 -11.452 -21.053 1.00 29.93 30 THR B CA 1
ATOM 836 C C . THR B 2 31 ? -53.439 -12.374 -21.194 1.00 29.75 30 THR B C 1
ATOM 837 O O . THR B 2 31 ? -53.427 -13.474 -20.613 1.00 29.42 30 THR B O 1
ATOM 841 N N . LEU B 2 32 ? -52.379 -11.891 -21.885 1.00 30.34 31 LEU B N 1
ATOM 842 C CA . LEU B 2 32 ? -51.136 -12.666 -22.057 1.00 31.02 31 LEU B CA 1
ATOM 843 C C . LEU B 2 32 ? -50.453 -13.043 -20.761 1.00 31.46 31 LEU B C 1
ATOM 844 O O . LEU B 2 32 ? -49.728 -14.042 -20.716 1.00 31.49 31 LEU B O 1
ATOM 849 N N . SER B 2 33 ? -50.705 -12.269 -19.679 1.00 32.21 32 SER B N 1
ATOM 850 C CA . SER B 2 33 ? -50.166 -12.562 -18.350 1.00 33.36 32 SER B CA 1
ATOM 851 C C . SER B 2 33 ? -50.484 -14.026 -17.930 1.00 33.45 32 SER B C 1
ATOM 852 O O . SER B 2 33 ? -49.707 -14.638 -17.209 1.00 35.05 32 SER B O 1
ATOM 855 N N . HIS B 2 34 ? -51.634 -14.561 -18.375 1.00 31.81 33 HIS B N 1
ATOM 856 C CA . HIS B 2 34 ? -52.052 -15.916 -18.006 1.00 32.56 33 HIS B CA 1
ATOM 857 C C . HIS B 2 34 ? -51.474 -17.024 -18.894 1.00 32.28 33 HIS B C 1
ATOM 858 O O . HIS B 2 34 ? -51.890 -18.173 -18.740 1.00 33.29 33 HIS B O 1
ATOM 865 N N . PHE B 2 35 ? -50.566 -16.694 -19.812 1.00 29.99 34 PHE B N 1
ATOM 866 C CA . PHE B 2 35 ? -50.021 -17.691 -20.727 1.00 30.42 34 PHE B CA 1
ATOM 867 C C . PHE B 2 35 ? -48.496 -17.800 -20.607 1.00 31.78 34 PHE B C 1
ATOM 868 O O . PHE B 2 35 ? -47.818 -16.818 -20.304 1.00 32.72 34 PHE B O 1
ATOM 876 N N . ASN B 2 36 ? -47.961 -18.987 -20.885 1.00 31.49 35 ASN B N 1
ATOM 877 C CA . ASN B 2 36 ? -46.531 -19.222 -20.877 1.00 31.87 35 ASN B CA 1
ATOM 878 C C . ASN B 2 36 ? -46.044 -19.122 -22.333 1.00 30.94 35 ASN B C 1
ATOM 879 O O . ASN B 2 36 ? -46.547 -19.839 -23.214 1.00 29.09 35 ASN B O 1
ATOM 884 N N . LYS B 2 37 ? -45.096 -18.198 -22.602 1.00 31.65 36 LYS B N 1
ATOM 885 C CA . LYS B 2 37 ? -44.570 -17.963 -23.944 1.00 32.22 36 LYS B CA 1
ATOM 886 C C . LYS B 2 37 ? -44.139 -19.249 -24.667 1.00 31.44 36 LYS B C 1
ATOM 887 O O . LYS B 2 37 ? -44.530 -19.461 -25.805 1.00 32.03 36 LYS B O 1
ATOM 893 N N . GLU B 2 38 ? -43.385 -20.121 -23.985 1.00 31.38 37 GLU B N 1
ATOM 894 C CA . GLU B 2 38 ? -42.916 -21.380 -24.577 1.00 32.19 37 GLU B CA 1
ATOM 895 C C . GLU B 2 38 ? -44.079 -22.307 -24.981 1.00 30.74 37 GLU B C 1
ATOM 896 O O . GLU B 2 38 ? -44.074 -22.857 -26.088 1.00 30.50 37 GLU B O 1
ATOM 902 N N . GLU B 2 39 ? -45.098 -22.427 -24.116 1.00 29.76 38 GLU B N 1
ATOM 903 C CA . GLU B 2 39 ? -46.276 -23.236 -24.421 1.00 28.76 38 GLU B CA 1
ATOM 904 C C . GLU B 2 39 ? -46.996 -22.658 -25.653 1.00 27.85 38 GLU B C 1
ATOM 905 O O . GLU B 2 39 ? -47.339 -23.395 -26.583 1.00 26.98 38 GLU B O 1
ATOM 911 N N . VAL B 2 40 ? -47.206 -21.331 -25.667 1.00 27.18 39 VAL B N 1
ATOM 912 C CA . VAL B 2 40 ? -47.883 -20.657 -26.779 1.00 28.03 39 VAL B CA 1
ATOM 913 C C . VAL B 2 40 ? -47.154 -20.895 -28.115 1.00 28.31 39 VAL B C 1
ATOM 914 O O . VAL B 2 40 ? -47.783 -21.277 -29.104 1.00 27.72 39 VAL B O 1
ATOM 918 N N . LEU B 2 41 ? -45.839 -20.702 -28.129 1.00 28.40 40 LEU B N 1
ATOM 919 C CA . LEU B 2 41 ? -45.053 -20.895 -29.345 1.00 29.13 40 LEU B CA 1
ATOM 920 C C . LEU B 2 41 ? -45.066 -22.365 -29.826 1.00 28.17 40 LEU B C 1
ATOM 921 O O . LEU B 2 41 ? -45.167 -22.609 -31.024 1.00 27.89 40 LEU B O 1
ATOM 926 N N . LYS B 2 42 ? -45.069 -23.338 -28.886 1.00 27.58 41 LYS B N 1
ATOM 927 C CA . LYS B 2 42 ? -45.141 -24.749 -29.287 1.00 28.38 41 LYS B CA 1
ATOM 928 C C . LYS B 2 42 ? -46.509 -25.024 -29.931 1.00 28.19 41 LYS B C 1
ATOM 929 O O . LYS B 2 42 ? -46.577 -25.661 -30.988 1.00 28.44 41 LYS B O 1
ATOM 935 N N . GLU B 2 43 ? -47.589 -24.483 -29.331 1.00 26.79 42 GLU B N 1
ATOM 936 C CA . GLU B 2 43 ? -48.919 -24.684 -29.897 1.00 27.49 42 GLU B CA 1
ATOM 937 C C . GLU B 2 43 ? -49.039 -24.024 -31.275 1.00 27.89 42 GLU B C 1
ATOM 938 O O . GLU B 2 43 ? -49.476 -24.683 -32.225 1.00 27.75 42 GLU B O 1
ATOM 944 N N . ILE B 2 44 ? -48.545 -22.781 -31.423 1.00 28.40 43 ILE B N 1
ATOM 945 C CA . ILE B 2 44 ? -48.602 -22.076 -32.718 1.00 28.85 43 ILE B CA 1
ATOM 946 C C . ILE B 2 44 ? -47.750 -22.795 -33.786 1.00 27.93 43 ILE B C 1
ATOM 947 O O . ILE B 2 44 ? -48.187 -22.905 -34.935 1.00 27.88 43 ILE B O 1
ATOM 952 N N . GLU B 2 45 ? -46.629 -23.428 -33.387 1.00 27.42 44 GLU B N 1
ATOM 953 C CA . GLU B 2 45 ? -45.837 -24.251 -34.302 1.00 27.79 44 GLU B CA 1
ATOM 954 C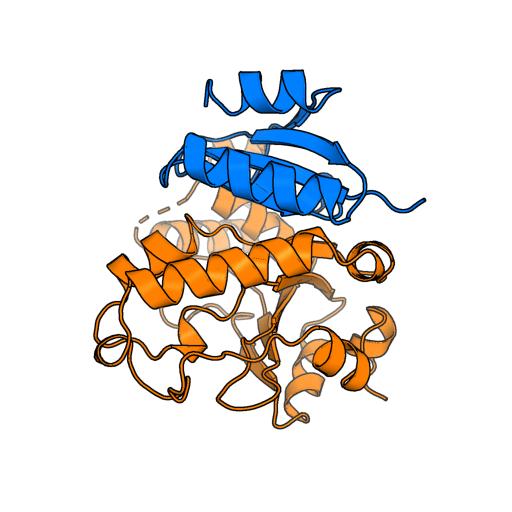 C . GLU B 2 45 ? -46.711 -25.391 -34.875 1.00 27.52 44 GLU B C 1
ATOM 955 O O . GLU B 2 45 ? -46.683 -25.658 -36.078 1.00 27.89 44 GLU B O 1
ATOM 961 N N . LEU B 2 46 ? -47.514 -26.035 -34.013 1.00 26.43 45 LEU B N 1
ATOM 962 C CA . LEU B 2 46 ? -48.406 -27.127 -34.446 1.00 27.45 45 LEU B CA 1
ATOM 963 C C . LEU B 2 46 ? -49.511 -26.607 -35.390 1.00 27.52 45 LEU B C 1
ATOM 964 O O . LEU B 2 46 ? -49.835 -27.259 -36.389 1.00 27.03 45 LEU B O 1
ATOM 969 N N . ILE B 2 47 ? -50.078 -25.445 -35.068 1.00 27.55 46 ILE B N 1
ATOM 970 C CA . ILE B 2 47 ? -51.133 -24.830 -35.903 1.00 28.41 46 ILE B CA 1
ATOM 971 C C . ILE B 2 47 ? -50.597 -24.480 -37.289 1.00 28.36 46 ILE B C 1
ATOM 972 O O . ILE B 2 47 ? -51.222 -24.792 -38.306 1.00 27.35 46 ILE B O 1
ATOM 977 N N . ASN B 2 48 ? -49.421 -23.847 -37.336 1.00 28.63 47 ASN B N 1
ATOM 978 C CA . ASN B 2 48 ? -48.745 -23.502 -38.584 1.00 28.76 47 ASN B CA 1
ATOM 979 C C . ASN B 2 48 ? -48.517 -24.792 -39.424 1.00 29.11 47 ASN B C 1
ATOM 980 O O . ASN B 2 48 ? -48.903 -24.838 -40.590 1.00 29.36 47 ASN B O 1
ATOM 985 N N . ASN B 2 49 ? -48.021 -25.860 -38.779 1.00 28.29 48 ASN B N 1
ATOM 986 C CA . ASN B 2 49 ? -47.818 -27.170 -39.402 1.00 28.60 48 ASN B CA 1
ATOM 987 C C . ASN B 2 49 ? -49.140 -27.727 -40.004 1.00 29.00 48 ASN B C 1
ATOM 988 O O . ASN B 2 49 ? -49.183 -28.130 -41.178 1.00 28.85 48 ASN B O 1
ATOM 993 N N . TRP B 2 50 ? -50.225 -27.658 -39.232 1.00 28.54 49 TRP B N 1
ATOM 994 C CA . TRP B 2 50 ? -51.558 -28.085 -39.669 1.00 29.36 49 TRP B CA 1
ATOM 995 C C . TRP B 2 50 ? -51.987 -27.341 -40.951 1.00 28.64 49 TRP B C 1
ATOM 996 O O . TRP B 2 50 ? -52.304 -27.984 -41.966 1.00 29.00 49 TRP B O 1
ATOM 1007 N N . TYR B 2 51 ? -51.906 -26.010 -40.932 1.00 27.59 50 TYR B N 1
ATOM 1008 C CA . TYR B 2 51 ? -52.281 -25.198 -42.089 1.00 28.08 50 TYR B CA 1
ATOM 1009 C C . TYR B 2 51 ? -51.385 -25.443 -43.305 1.00 28.78 50 TYR B C 1
ATOM 1010 O O . TYR B 2 51 ? -51.885 -25.399 -44.425 1.00 29.80 50 TYR B O 1
ATOM 1019 N N . PHE B 2 52 ? -50.082 -25.716 -43.105 1.00 28.74 51 PHE B N 1
ATOM 1020 C CA . PHE B 2 52 ? -49.185 -26.078 -44.228 1.00 30.20 51 PHE B CA 1
ATOM 1021 C C . PHE B 2 52 ? -49.545 -27.452 -44.859 1.00 31.33 51 PHE B C 1
ATOM 1022 O O . PHE B 2 52 ? -49.039 -27.800 -45.930 1.00 32.46 51 PHE B O 1
ATOM 1030 N N . SER B 2 53 ? -50.378 -28.252 -44.179 1.00 31.74 52 SER B N 1
ATOM 1031 C CA . SER B 2 53 ? -50.748 -29.579 -44.646 1.00 33.08 52 SER B CA 1
ATOM 1032 C C . SER B 2 53 ? -52.187 -29.657 -45.207 1.00 34.37 52 SER B C 1
ATOM 1033 O O . SER B 2 53 ? -52.562 -30.712 -45.718 1.00 34.71 52 SER B O 1
ATOM 1036 N N . LEU B 2 54 ? -52.989 -28.565 -45.124 1.00 35.08 53 LEU B N 1
ATOM 1037 C CA . LEU B 2 54 ? -54.398 -28.575 -45.576 1.00 36.59 53 LEU B CA 1
ATOM 1038 C C . LEU B 2 54 ? -54.608 -28.157 -47.022 1.00 37.05 53 LEU B C 1
ATOM 1039 O O . LEU B 2 54 ? -54.809 -26.968 -47.289 1.00 36.04 53 LEU B O 1
ATOM 1044 N N . GLU B 2 55 ? -54.650 -29.144 -47.940 1.00 37.78 54 GLU B N 1
ATOM 1045 C CA . GLU B 2 55 ? -54.860 -28.908 -49.371 1.00 38.61 54 GLU B CA 1
ATOM 1046 C C . GLU B 2 55 ? -56.085 -28.060 -49.692 1.00 37.80 54 GLU B C 1
ATOM 1047 O O . GLU B 2 55 ? -56.024 -27.266 -50.634 1.00 38.20 54 GLU B O 1
ATOM 1053 N N . ILE B 2 56 ? -57.190 -28.217 -48.917 1.00 37.57 55 ILE B N 1
ATOM 1054 C CA . ILE B 2 56 ? -58.448 -27.485 -49.133 1.00 38.14 55 ILE B CA 1
ATOM 1055 C C . ILE B 2 56 ? -58.241 -25.980 -49.221 1.00 36.68 55 ILE B C 1
ATOM 1056 O O . ILE B 2 56 ? -58.931 -25.316 -49.991 1.00 37.16 55 ILE B O 1
ATOM 1061 N N . ILE B 2 57 ? -57.242 -25.448 -48.500 1.00 35.19 56 ILE B N 1
ATOM 1062 C CA . ILE B 2 57 ? -56.955 -24.023 -48.514 1.00 34.15 56 ILE B CA 1
ATOM 1063 C C . ILE B 2 57 ? -56.647 -23.515 -49.926 1.00 33.74 56 ILE B C 1
ATOM 1064 O O . ILE B 2 57 ? -57.171 -22.482 -50.328 1.00 33.22 56 ILE B O 1
ATOM 1069 N N . ASP B 2 58 ? -55.854 -24.270 -50.689 1.00 33.88 57 ASP B N 1
ATOM 1070 C CA . ASP B 2 58 ? -55.509 -23.881 -52.053 1.00 34.58 57 ASP B CA 1
ATOM 1071 C C . ASP B 2 58 ? -56.673 -23.981 -53.048 1.00 35.51 57 ASP B C 1
ATOM 1072 O O . ASP B 2 58 ? -56.611 -23.361 -54.108 1.00 37.53 57 ASP B O 1
ATOM 1077 N N . ASP B 2 59 ? -57.718 -24.747 -52.711 1.00 34.55 58 ASP B N 1
ATOM 1078 C CA . ASP B 2 59 ? -58.888 -24.917 -53.570 1.00 34.58 58 ASP B CA 1
ATOM 1079 C C . ASP B 2 59 ? -59.960 -23.829 -53.380 1.00 34.33 58 ASP B C 1
ATOM 1080 O O . ASP B 2 59 ? -60.813 -23.666 -54.256 1.00 35.55 58 ASP B O 1
ATOM 1085 N N . LEU B 2 60 ? -59.945 -23.105 -52.241 1.00 32.57 59 LEU B N 1
ATOM 1086 C CA . LEU B 2 60 ? -60.943 -22.051 -51.990 1.00 31.53 59 LEU B CA 1
ATOM 1087 C C . LEU B 2 60 ? -60.737 -20.863 -52.965 1.00 30.99 59 LEU B C 1
ATOM 1088 O O . LEU B 2 60 ? -59.588 -20.542 -53.281 1.00 31.42 59 LEU B O 1
ATOM 1093 N N . PRO B 2 61 ? -61.820 -20.202 -53.438 1.00 31.18 60 PRO B N 1
ATOM 1094 C CA . PRO B 2 61 ? -61.661 -19.106 -54.426 1.00 30.15 60 PRO B CA 1
ATOM 1095 C C . PRO B 2 61 ? -61.269 -17.746 -53.833 1.00 29.38 60 PRO B C 1
ATOM 1096 O O . PRO B 2 61 ? -61.863 -16.700 -54.140 1.00 28.76 60 PRO B O 1
ATOM 1100 N N . LEU B 2 62 ? -60.301 -17.778 -52.919 1.00 28.57 61 LEU B N 1
ATOM 1101 C CA . LEU B 2 62 ? -59.823 -16.522 -52.281 1.00 27.93 61 LEU B CA 1
ATOM 1102 C C . LEU B 2 62 ? -58.397 -16.751 -51.768 1.00 27.87 61 LEU B C 1
ATOM 1103 O O . LEU B 2 62 ? -58.024 -17.923 -51.540 1.00 28.13 61 LEU B O 1
ATOM 1108 N N . ASP B 2 63 ? -57.623 -15.677 -51.618 1.00 27.04 62 ASP B N 1
ATOM 1109 C CA . ASP B 2 63 ? -56.192 -15.838 -51.245 1.00 27.08 62 ASP B CA 1
ATOM 1110 C C . ASP B 2 63 ? -56.032 -15.960 -49.729 1.00 26.96 62 ASP B C 1
ATOM 1111 O O . ASP B 2 63 ? -56.921 -15.484 -49.012 1.00 26.35 62 ASP B O 1
ATOM 1116 N N . SER B 2 64 ? -54.938 -16.588 -49.283 1.00 26.20 63 SER B N 1
ATOM 1117 C CA . SER B 2 64 ? -54.699 -16.780 -47.827 1.00 26.44 63 SER B CA 1
ATOM 1118 C C . SER B 2 64 ? -53.205 -16.780 -47.494 1.00 26.78 63 SER B C 1
ATOM 1119 O O . SER B 2 64 ? -52.384 -16.965 -48.418 1.00 26.11 63 SER B O 1
ATOM 1122 N N . ARG B 2 65 ? -52.880 -16.597 -46.211 1.00 27.30 64 ARG B N 1
ATOM 1123 C CA . ARG B 2 65 ? -51.468 -16.559 -45.756 1.00 27.74 64 ARG B CA 1
ATOM 1124 C C . ARG B 2 65 ? -51.374 -17.273 -44.405 1.00 28.07 64 ARG B C 1
ATOM 1125 O O . ARG B 2 65 ? -52.229 -17.006 -43.535 1.00 27.31 64 ARG B O 1
ATOM 1133 N N . ILE B 2 66 ? -50.386 -18.157 -44.244 1.00 27.46 65 ILE B N 1
ATOM 1134 C CA . ILE B 2 66 ? -50.190 -18.851 -42.937 1.00 26.82 65 ILE B CA 1
ATOM 1135 C C . ILE B 2 66 ? -49.051 -18.150 -42.194 1.00 27.00 65 ILE B C 1
ATOM 1136 O O . ILE B 2 66 ? -47.887 -18.370 -42.573 1.00 27.14 65 ILE B O 1
ATOM 1141 N N . LYS B 2 67 ? -49.371 -17.349 -41.172 1.00 26.83 66 LYS B N 1
ATOM 1142 C CA . LYS B 2 67 ? -48.318 -16.610 -40.480 1.00 28.46 66 LYS B CA 1
ATOM 1143 C C . LYS B 2 67 ? -47.347 -17.526 -39.705 1.00 29.33 66 LYS B C 1
ATOM 1144 O O . LYS B 2 67 ? -47.693 -18.641 -39.336 1.00 29.73 66 LYS B O 1
ATOM 1150 N N . SER B 2 68 ? -46.116 -17.054 -39.553 1.00 30.28 67 SER B N 1
ATOM 1151 C CA . SER B 2 68 ? -45.030 -17.812 -38.942 1.00 30.83 67 SER B CA 1
ATOM 1152 C C . SER B 2 68 ? -45.019 -17.786 -37.408 1.00 30.74 67 SER B C 1
ATOM 1153 O O . SER B 2 68 ? -45.474 -16.824 -36.773 1.00 29.95 67 SER B O 1
ATOM 1156 N N . VAL B 2 69 ? -44.346 -18.781 -36.819 1.00 30.89 68 VAL B N 1
ATOM 1157 C CA . VAL B 2 69 ? -44.124 -18.799 -35.384 1.00 32.13 68 VAL B CA 1
ATOM 1158 C C . VAL B 2 69 ? -43.253 -17.572 -34.972 1.00 31.02 68 VAL B C 1
ATOM 1159 O O . VAL B 2 69 ? -43.439 -17.032 -33.885 1.00 31.49 68 VAL B O 1
ATOM 1163 N N . SER B 2 70 ? -42.345 -17.102 -35.860 1.00 30.15 69 SER B N 1
ATOM 1164 C CA A SER B 2 70 ? -41.505 -15.939 -35.573 0.50 30.06 69 SER B CA 1
ATOM 1165 C CA B SER B 2 70 ? -41.508 -15.946 -35.532 0.50 30.59 69 SER B CA 1
ATOM 1166 C C . SER B 2 70 ? -42.370 -14.692 -35.349 1.00 30.85 69 SER B C 1
ATOM 1167 O O . SER B 2 70 ? -42.147 -13.937 -34.3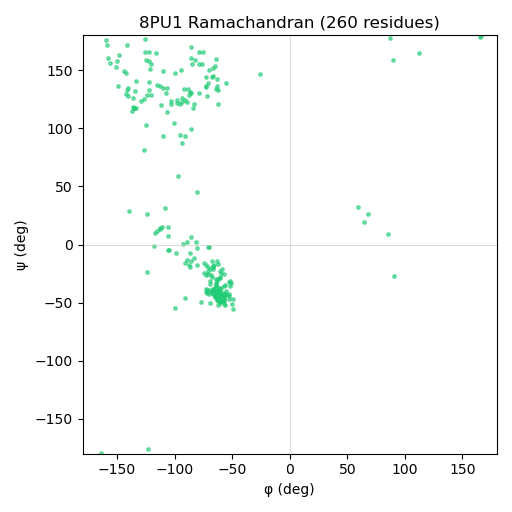95 1.00 31.20 69 SER B O 1
ATOM 1172 N N . SER B 2 71 ? -43.428 -14.513 -36.189 1.00 30.98 70 SER B N 1
ATOM 1173 C CA . SER B 2 71 ? -44.366 -13.386 -36.031 1.00 32.55 70 SER B CA 1
ATOM 1174 C C . SER B 2 71 ? -45.074 -13.509 -34.677 1.00 32.64 70 SER B C 1
ATOM 1175 O O . SER B 2 71 ? -45.208 -12.509 -33.960 1.00 32.84 70 SER B O 1
ATOM 1178 N N . ALA B 2 72 ? -45.506 -14.735 -34.309 1.00 31.77 71 ALA B N 1
ATOM 1179 C CA . ALA B 2 72 ? -46.188 -14.967 -33.034 1.00 31.54 71 ALA B CA 1
ATOM 1180 C C . ALA B 2 72 ? -45.282 -14.610 -31.848 1.00 31.18 71 ALA B C 1
ATOM 1181 O O . ALA B 2 72 ? -45.754 -14.006 -30.875 1.00 32.07 71 ALA B O 1
ATOM 1183 N N . LYS B 2 73 ? -43.979 -14.941 -31.947 1.00 30.47 72 LYS B N 1
ATOM 1184 C CA . LYS B 2 73 ? -43.019 -14.631 -30.884 1.00 30.57 72 LYS B CA 1
ATOM 1185 C C . LYS B 2 73 ? -42.888 -13.120 -30.700 1.00 30.92 72 LYS B C 1
ATOM 1186 O O . LYS B 2 73 ? -42.992 -12.631 -29.583 1.00 30.75 72 LYS B O 1
ATOM 1192 N N . MET B 2 74 ? -42.727 -12.384 -31.801 1.00 31.48 73 MET B N 1
ATOM 1193 C CA . MET B 2 74 ? -42.632 -10.926 -31.732 1.00 32.96 73 MET B CA 1
ATOM 1194 C C . MET B 2 74 ? -43.911 -10.312 -31.170 1.00 32.41 73 MET B C 1
ATOM 1195 O O . MET B 2 74 ? -43.837 -9.388 -30.349 1.00 32.13 73 MET B O 1
ATOM 1200 N N . LYS B 2 75 ? -45.078 -10.839 -31.570 1.00 31.89 74 LYS B N 1
ATOM 1201 C CA . LYS B 2 75 ? -46.362 -10.340 -31.056 1.00 32.72 74 LYS B CA 1
ATOM 1202 C C . LYS B 2 75 ? -46.464 -10.566 -29.556 1.00 32.71 74 LYS B C 1
ATOM 1203 O O . LYS B 2 75 ? -46.867 -9.664 -28.820 1.00 33.31 74 LYS B O 1
ATOM 1209 N N . PHE B 2 76 ? -46.056 -11.755 -29.086 1.00 31.86 75 PHE B N 1
ATOM 1210 C CA . PHE B 2 76 ? -46.113 -12.077 -27.668 1.00 32.68 75 PHE B CA 1
ATOM 1211 C C . PHE B 2 76 ? -45.252 -11.110 -26.862 1.00 33.02 75 PHE B C 1
ATOM 1212 O O . PHE B 2 76 ? -45.724 -10.518 -25.899 1.00 32.93 75 PHE B O 1
ATOM 1220 N N . GLU B 2 77 ? -44.015 -10.909 -27.306 1.00 33.45 76 GLU B N 1
ATOM 1221 C CA . GLU B 2 77 ? -43.093 -10.008 -26.626 1.00 34.97 76 GLU B CA 1
ATOM 1222 C C . GLU B 2 77 ? -43.559 -8.553 -26.652 1.00 36.10 76 GLU B C 1
ATOM 1223 O O . GLU B 2 77 ? -43.372 -7.840 -25.676 1.00 36.72 76 GLU B O 1
ATOM 1229 N N . ARG B 2 78 ? -44.200 -8.126 -27.739 1.00 36.70 77 ARG B N 1
ATOM 1230 C CA . ARG B 2 78 ? -44.701 -6.762 -27.852 1.00 38.32 77 ARG B CA 1
ATOM 1231 C C . ARG B 2 78 ? -45.937 -6.492 -26.962 1.00 38.14 77 ARG B C 1
ATOM 1232 O O . ARG B 2 78 ? -46.045 -5.420 -26.365 1.00 38.44 77 ARG B O 1
ATOM 1240 N N . TYR B 2 79 ? -46.870 -7.441 -26.901 1.00 37.27 78 TYR B N 1
ATOM 1241 C CA . TYR B 2 79 ? -48.141 -7.231 -26.220 1.00 38.24 78 TYR B CA 1
ATOM 1242 C C . TYR B 2 79 ? -48.249 -7.793 -24.777 1.00 37.52 78 TYR B C 1
ATOM 1243 O O . TYR B 2 79 ? -49.262 -7.547 -24.105 1.00 38.05 78 TYR B O 1
ATOM 1252 N N . TYR B 2 80 ? -47.244 -8.542 -24.311 1.00 36.52 79 TYR B N 1
ATOM 1253 C CA . TYR B 2 80 ? -47.274 -9.091 -22.952 1.00 37.17 79 TYR B CA 1
ATOM 1254 C C . TYR B 2 80 ? -47.080 -7.952 -21.921 1.00 37.77 79 TYR B C 1
ATOM 1255 O O . TYR B 2 80 ? -46.228 -7.087 -22.119 1.00 37.97 79 TYR B O 1
ATOM 1264 N N . PRO B 2 81 ? -47.818 -7.960 -20.797 1.00 38.45 80 PRO B N 1
ATOM 1265 C CA . PRO B 2 81 ? -48.813 -8.957 -20.385 1.00 38.30 80 PRO B CA 1
ATOM 1266 C C . PRO B 2 81 ? -50.272 -8.547 -20.514 1.00 37.44 80 PRO B C 1
ATOM 1267 O O . PRO B 2 81 ? -51.135 -9.365 -20.206 1.00 38.05 80 PRO B O 1
ATOM 1271 N N . ASN B 2 82 ? -50.564 -7.296 -20.892 1.00 35.89 81 ASN B N 1
ATOM 1272 C CA . ASN B 2 82 ? -51.917 -6.758 -20.803 1.00 35.99 81 ASN B CA 1
ATOM 1273 C C . ASN B 2 82 ? -52.853 -6.984 -21.990 1.00 35.42 81 ASN B C 1
ATOM 1274 O O . ASN B 2 82 ? -54.061 -6.858 -21.795 1.00 35.70 81 ASN B O 1
ATOM 1279 N N . ALA B 2 83 ? -52.343 -7.321 -23.178 1.00 33.98 82 ALA B N 1
ATOM 1280 C CA . ALA B 2 83 ? -53.241 -7.569 -24.321 1.00 33.46 82 ALA B CA 1
ATOM 1281 C C . ALA B 2 83 ? -54.062 -8.864 -24.159 1.00 32.49 82 ALA B C 1
ATOM 1282 O O . ALA B 2 83 ? -53.580 -9.809 -23.535 1.00 32.04 82 ALA B O 1
ATOM 1284 N N . THR B 2 84 ? -55.216 -9.003 -24.659 1.00 31.66 83 THR B N 1
ATOM 1285 C CA . THR B 2 84 ? -56.134 -10.144 -24.671 1.00 31.71 83 THR B CA 1
ATOM 1286 C C . THR B 2 84 ? -55.682 -11.162 -25.769 1.00 31.20 83 THR B C 1
ATOM 1287 O O . THR B 2 84 ? -55.388 -10.775 -26.917 1.00 31.25 83 THR B O 1
ATOM 1291 N N . TYR B 2 85 ? -55.582 -12.433 -25.399 1.00 30.18 84 TYR B N 1
ATOM 1292 C CA . TYR B 2 85 ? -55.045 -13.451 -26.341 1.00 30.42 84 TYR B CA 1
ATOM 1293 C C . TYR B 2 85 ? -55.783 -13.430 -27.686 1.00 30.43 84 TYR B C 1
ATOM 1294 O O . TYR B 2 85 ? -55.114 -13.482 -28.718 1.00 30.71 84 TYR B O 1
ATOM 1303 N N . ASN B 2 86 ? -57.112 -13.342 -27.658 1.00 31.29 85 ASN B N 1
ATOM 1304 C CA . ASN B 2 86 ? -57.910 -13.416 -28.915 1.00 32.53 85 ASN B CA 1
ATOM 1305 C C . ASN B 2 86 ? -57.652 -12.202 -29.826 1.00 33.32 85 ASN B C 1
ATOM 1306 O O . ASN B 2 86 ? -57.986 -12.305 -31.001 1.00 34.58 85 ASN B O 1
ATOM 1311 N N . ARG B 2 87 ? -57.104 -11.111 -29.292 1.00 32.85 86 ARG B N 1
ATOM 1312 C CA . ARG B 2 87 ? -56.808 -9.891 -30.090 1.00 34.21 86 ARG B CA 1
ATOM 1313 C C . ARG B 2 87 ? -55.384 -9.955 -30.649 1.00 33.97 86 ARG B C 1
ATOM 1314 O O . ARG B 2 87 ? -55.089 -9.179 -31.552 1.00 35.50 86 ARG B O 1
ATOM 1321 N N . VAL B 2 88 ? -54.549 -10.846 -30.123 1.00 31.52 87 VAL B N 1
ATOM 1322 C CA . VAL B 2 88 ? -53.126 -10.929 -30.548 1.00 30.74 87 VAL B CA 1
ATOM 1323 C C . VAL B 2 88 ? -52.959 -12.081 -31.544 1.00 30.27 87 VAL B C 1
ATOM 1324 O O . VAL B 2 88 ? -52.464 -11.826 -32.634 1.00 31.47 87 VAL B O 1
ATOM 1328 N N . PHE B 2 89 ? -53.380 -13.286 -31.175 1.00 28.32 88 PHE B N 1
ATOM 1329 C CA . PHE B 2 89 ? -53.140 -14.462 -32.052 1.00 28.82 88 PHE B CA 1
ATOM 1330 C C . PHE B 2 89 ? -54.401 -14.709 -32.884 1.00 29.05 88 PHE B C 1
ATOM 1331 O O . PHE B 2 89 ? -54.972 -15.786 -32.816 1.00 28.98 88 PHE B O 1
ATOM 1339 N N . ASN B 2 90 ? -54.791 -13.697 -33.655 1.00 29.59 89 ASN B N 1
ATOM 1340 C CA . ASN B 2 90 ? -56.044 -13.809 -34.405 1.00 30.41 89 ASN B CA 1
ATOM 1341 C C . ASN B 2 90 ? -55.872 -13.882 -35.917 1.00 30.54 89 ASN B C 1
ATOM 1342 O O . ASN B 2 90 ? -56.846 -13.656 -36.634 1.00 30.36 89 ASN B O 1
ATOM 1347 N N . ASP B 2 91 ? -54.640 -14.106 -36.401 1.00 29.65 90 ASP B N 1
ATOM 1348 C CA . ASP B 2 91 ? -54.400 -14.105 -37.840 1.00 29.71 90 ASP B CA 1
ATOM 1349 C C . ASP B 2 91 ? -53.450 -15.203 -38.306 1.00 29.43 90 ASP B C 1
ATOM 1350 O O . ASP B 2 91 ? -52.770 -15.013 -39.321 1.00 29.21 90 ASP B O 1
ATOM 1355 N N . ILE B 2 92 ? -53.375 -16.362 -37.607 1.00 27.65 91 ILE B N 1
ATOM 1356 C CA . ILE B 2 92 ? -52.497 -17.452 -38.068 1.00 28.16 91 ILE B CA 1
ATOM 1357 C C . ILE B 2 92 ? -52.912 -17.881 -39.475 1.00 28.36 91 ILE B C 1
ATOM 1358 O O . ILE B 2 92 ? -52.071 -17.927 -40.360 1.00 29.05 91 ILE B O 1
ATOM 1363 N N . LEU B 2 93 ? -54.221 -18.095 -39.678 1.00 27.31 92 LEU B N 1
ATOM 1364 C CA . LEU B 2 93 ? -54.791 -18.303 -41.003 1.00 27.71 92 LEU B CA 1
ATOM 1365 C C . LEU B 2 93 ? -55.441 -16.952 -41.308 1.00 27.87 92 LEU B C 1
ATOM 1366 O O . LEU B 2 93 ? -56.296 -16.469 -40.542 1.00 27.34 92 LEU B O 1
ATOM 1371 N N . GLY B 2 94 ? -55.007 -16.335 -42.392 1.00 26.98 93 GLY B N 1
ATOM 1372 C CA . GLY B 2 94 ? -55.565 -15.057 -42.802 1.00 27.43 93 GLY B CA 1
ATOM 1373 C C . GLY B 2 94 ? -55.897 -15.019 -44.284 1.00 27.87 93 GLY B C 1
ATOM 1374 O O . GLY B 2 94 ? -54.996 -15.218 -45.118 1.00 28.57 93 GLY B O 1
ATOM 1375 N N . PHE B 2 95 ? -57.178 -14.847 -44.621 1.00 25.99 94 PHE B N 1
ATOM 1376 C CA . PHE B 2 95 ? -57.614 -14.728 -46.011 1.00 25.69 94 PHE B CA 1
ATOM 1377 C C . PHE B 2 95 ? -57.489 -13.256 -46.445 1.00 26.04 94 PHE B C 1
ATOM 1378 O O . PHE B 2 95 ? -57.486 -12.338 -45.610 1.00 27.29 94 PHE B O 1
ATOM 1386 N N . ARG B 2 96 ? -57.448 -13.022 -47.765 1.00 26.15 95 ARG B N 1
ATOM 1387 C CA . ARG B 2 96 ? -57.331 -11.678 -48.295 1.00 27.02 95 ARG B CA 1
ATOM 1388 C C . ARG B 2 96 ? -58.216 -11.584 -49.522 1.00 27.14 95 ARG B C 1
ATOM 1389 O O . ARG B 2 96 ? -58.076 -12.420 -50.432 1.00 26.56 95 ARG B O 1
ATOM 1397 N N . VAL B 2 97 ? -59.098 -10.565 -49.564 1.00 28.03 96 VAL B N 1
ATOM 1398 C CA . VAL B 2 97 ? -60.020 -10.474 -50.687 1.00 29.93 96 VAL B CA 1
ATOM 1399 C C . VAL B 2 97 ? -60.278 -9.007 -51.104 1.00 29.86 96 VAL B C 1
ATOM 1400 O O . VAL B 2 97 ? -60.255 -8.104 -50.269 1.00 28.81 96 VAL B O 1
ATOM 1404 N N . ILE B 2 98 ? -60.545 -8.793 -52.396 1.00 30.50 97 ILE B N 1
ATOM 1405 C CA . ILE B 2 98 ? -60.960 -7.482 -52.879 1.00 31.76 97 ILE B CA 1
ATOM 1406 C C . ILE B 2 98 ? -62.486 -7.487 -52.800 1.00 32.30 97 ILE B C 1
ATOM 1407 O O . ILE B 2 98 ? -63.128 -8.381 -53.384 1.00 32.23 97 ILE B O 1
ATOM 1412 N N . CYS B 2 99 ? -63.069 -6.509 -52.096 1.00 32.18 98 CYS B N 1
ATOM 1413 C CA . CYS B 2 99 ? -64.523 -6.400 -52.056 1.00 33.28 98 CYS B CA 1
ATOM 1414 C C . CYS B 2 99 ? -64.964 -5.314 -53.042 1.00 34.06 98 CYS B C 1
ATOM 1415 O O . CYS B 2 99 ? -64.266 -4.311 -53.207 1.00 34.30 98 CYS B O 1
ATOM 1418 N N . LYS B 2 100 ? -66.138 -5.488 -53.649 1.00 34.16 99 LYS B N 1
ATOM 1419 C CA . LYS B 2 100 ? -66.715 -4.509 -54.552 1.00 35.00 99 LYS B CA 1
ATOM 1420 C C . LYS B 2 100 ? -67.035 -3.206 -53.771 1.00 35.52 99 LYS B C 1
ATOM 1421 O O . LYS B 2 100 ? -66.774 -2.099 -54.251 1.00 36.58 99 LYS B O 1
ATOM 1427 N N . SER B 2 101 ? -67.590 -3.351 -52.571 1.00 35.05 100 SER B N 1
ATOM 1428 C CA . SER B 2 101 ? -67.944 -2.218 -51.716 1.00 35.64 100 SER B CA 1
ATOM 1429 C C . SER B 2 101 ? -67.853 -2.649 -50.250 1.00 34.69 100 SER B C 1
ATOM 1430 O O . SER B 2 101 ? -68.039 -3.834 -49.959 1.00 35.00 100 SER B O 1
ATOM 1433 N N . TYR B 2 102 ? -67.594 -1.707 -49.319 1.00 33.84 101 TYR B N 1
ATOM 1434 C CA . TYR B 2 102 ? -67.503 -2.090 -47.911 1.00 33.70 101 TYR B CA 1
ATOM 1435 C C . TYR B 2 102 ? -68.863 -2.470 -47.314 1.00 34.32 101 TYR B C 1
ATOM 1436 O O . TYR B 2 102 ? -68.907 -3.249 -46.360 1.00 34.08 101 TYR B O 1
ATOM 1445 N N . ASP B 2 103 ? -69.979 -1.989 -47.917 1.00 34.83 102 ASP B N 1
ATOM 1446 C CA . ASP B 2 103 ? -71.331 -2.318 -47.455 1.00 35.54 102 ASP B CA 1
ATOM 1447 C C . ASP B 2 103 ? -71.599 -3.833 -47.505 1.00 35.60 102 ASP B C 1
ATOM 1448 O O . ASP B 2 103 ? -72.220 -4.356 -46.578 1.00 35.84 102 ASP B O 1
ATOM 1450 N N . GLU B 2 104 ? -71.076 -4.557 -48.543 1.00 35.11 103 GLU B N 1
ATOM 1451 C CA . GLU B 2 104 ? -71.290 -6.018 -48.589 1.00 34.90 103 GLU B CA 1
ATOM 1452 C C . GLU B 2 104 ? -70.531 -6.743 -47.453 1.00 33.76 103 GLU B C 1
ATOM 1453 O O . GLU B 2 104 ? -70.969 -7.790 -46.981 1.00 33.95 103 GLU B O 1
ATOM 1459 N N . VAL B 2 105 ? -69.438 -6.144 -46.968 1.00 32.46 104 VAL B N 1
ATOM 1460 C CA . VAL B 2 105 ? -68.671 -6.717 -45.869 1.00 32.75 104 VAL B CA 1
ATOM 1461 C C . VAL B 2 105 ? -69.435 -6.573 -44.555 1.00 33.66 104 VAL B C 1
ATOM 1462 O O . VAL B 2 105 ? -69.445 -7.499 -43.748 1.00 33.88 104 VAL B O 1
ATOM 1466 N N . LEU B 2 106 ? -70.081 -5.421 -44.339 1.00 34.02 105 LEU B N 1
ATOM 1467 C CA . LEU B 2 106 ? -70.789 -5.162 -43.078 1.00 35.92 105 LEU B CA 1
ATOM 1468 C C . LEU B 2 106 ? -71.941 -6.123 -42.800 1.00 36.64 105 LEU B C 1
ATOM 1469 O O . LEU B 2 106 ? -72.313 -6.260 -41.639 1.00 38.07 105 LEU B O 1
ATOM 1474 N N . GLU B 2 107 ? -72.430 -6.866 -43.814 1.00 36.53 106 GLU B N 1
ATOM 1475 C CA . GLU B 2 107 ? -73.447 -7.888 -43.575 1.00 36.81 106 GLU B CA 1
ATOM 1476 C C . GLU B 2 107 ? -72.924 -8.978 -42.584 1.00 35.69 106 GLU B C 1
ATOM 1477 O O . GLU B 2 107 ? -73.715 -9.569 -41.845 1.00 35.96 106 GLU B O 1
ATOM 1483 N N . LEU B 2 108 ? -71.590 -9.205 -42.540 1.00 33.95 107 LEU B N 1
ATOM 1484 C CA . LEU B 2 108 ? -70.969 -10.182 -41.631 1.00 33.59 107 LEU B CA 1
ATOM 1485 C C . LEU B 2 108 ? -71.238 -9.909 -40.129 1.00 33.91 107 LEU B C 1
ATOM 1486 O O . LEU B 2 108 ? -71.146 -10.822 -39.302 1.00 33.79 107 LEU B O 1
ATOM 1491 N N . GLU B 2 109 ? -71.590 -8.656 -39.788 1.00 34.75 108 GLU B N 1
ATOM 1492 C CA . GLU B 2 109 ? -71.910 -8.272 -38.413 1.00 35.53 108 GLU B CA 1
ATOM 1493 C C . GLU B 2 109 ? -73.049 -9.109 -37.818 1.00 36.56 108 GLU B C 1
ATOM 1494 O O . GLU B 2 109 ? -73.114 -9.254 -36.597 1.00 37.33 108 GLU B O 1
ATOM 1500 N N . LYS B 2 110 ? -73.934 -9.659 -38.688 1.00 36.69 109 LYS B N 1
ATOM 1501 C CA . LYS B 2 110 ? -75.054 -10.526 -38.322 1.00 38.27 109 LYS B CA 1
ATOM 1502 C C . LYS B 2 110 ? -74.598 -11.810 -37.619 1.00 38.75 109 LYS B C 1
ATOM 1503 O O . LYS B 2 110 ? -75.365 -12.390 -36.849 1.00 39.08 109 LYS B O 1
ATOM 1509 N N . GLU B 2 111 ? -73.376 -12.286 -37.924 1.00 37.61 110 GLU B N 1
ATOM 1510 C CA . GLU B 2 111 ? -72.852 -13.501 -37.317 1.00 37.52 110 GLU B CA 1
ATOM 1511 C C . GLU B 2 111 ? -72.235 -13.188 -35.967 1.00 36.45 110 GLU B C 1
ATOM 1512 O O . GLU B 2 111 ? -71.258 -12.436 -35.902 1.00 36.80 110 GLU B O 1
ATOM 1518 N N . ASP B 2 112 ? -72.785 -13.762 -34.890 1.00 35.25 111 ASP B N 1
ATOM 1519 C CA . ASP B 2 112 ? -72.281 -13.526 -33.533 1.00 34.89 111 ASP B CA 1
ATOM 1520 C C . ASP B 2 112 ? -70.774 -13.871 -33.403 1.00 33.85 111 ASP B C 1
ATOM 1521 O O . ASP B 2 112 ? -70.052 -13.209 -32.662 1.00 34.98 111 ASP B O 1
ATOM 1523 N N . LYS B 2 113 ? -70.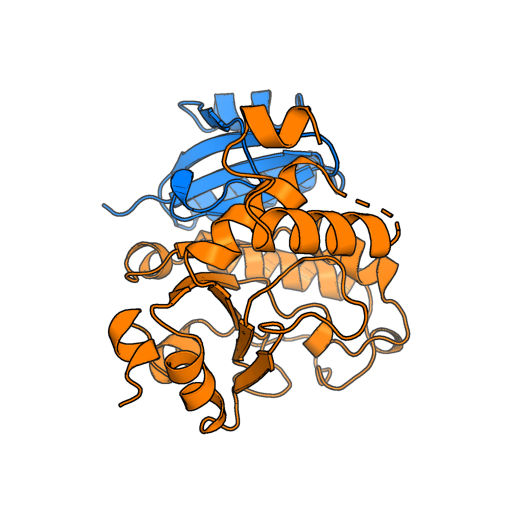314 -14.900 -34.122 1.00 31.38 112 LYS B N 1
ATOM 1524 C CA . LYS B 2 113 ? -68.921 -15.329 -34.034 1.00 30.76 112 LYS B CA 1
ATOM 1525 C C . LYS B 2 113 ? -67.950 -14.506 -34.885 1.00 31.16 112 LYS B C 1
ATOM 1526 O O . LYS B 2 113 ? -66.767 -14.851 -34.935 1.00 32.30 112 LYS B O 1
ATOM 1532 N N . ILE B 2 114 ? -68.443 -13.468 -35.584 1.00 30.60 113 ILE B N 1
ATOM 1533 C CA . ILE B 2 114 ? -67.558 -12.657 -36.420 1.00 31.06 113 ILE B CA 1
ATOM 1534 C C . ILE B 2 114 ? -67.421 -11.256 -35.837 1.00 31.67 113 ILE B C 1
ATOM 1535 O O . ILE B 2 114 ? -68.417 -10.534 -35.705 1.00 31.84 113 ILE B O 1
ATOM 1540 N N . ARG B 2 115 ? -66.184 -10.880 -35.496 1.00 31.43 114 ARG B N 1
ATOM 1541 C CA . ARG B 2 115 ? -65.839 -9.558 -35.003 1.00 31.42 114 ARG B CA 1
ATOM 1542 C C . ARG B 2 115 ? -65.391 -8.713 -36.206 1.00 31.24 114 ARG B C 1
ATOM 1543 O O . ARG B 2 115 ? -64.516 -9.151 -36.954 1.00 30.38 114 ARG B O 1
ATOM 1551 N N . VAL B 2 116 ? -66.001 -7.547 -36.413 1.00 31.45 115 VAL B N 1
ATOM 1552 C CA . VAL B 2 116 ? -65.691 -6.670 -37.540 1.00 31.73 115 VAL B CA 1
ATOM 1553 C C . VAL B 2 116 ? -64.826 -5.492 -37.093 1.00 31.49 115 VAL B C 1
ATOM 1554 O O . VAL B 2 116 ? -65.200 -4.746 -36.171 1.00 31.08 115 VAL B O 1
ATOM 1558 N N . VAL B 2 117 ? -63.666 -5.328 -37.715 1.00 30.04 116 VAL B N 1
ATOM 1559 C CA . VAL B 2 117 ? -62.771 -4.218 -37.420 1.00 29.89 116 VAL B CA 1
ATOM 1560 C C . VAL B 2 117 ? -62.805 -3.315 -38.646 1.00 29.57 116 VAL B C 1
ATOM 1561 O O . VAL B 2 117 ? -62.125 -3.573 -39.657 1.00 28.17 116 VAL B O 1
ATOM 1565 N N . ASP B 2 118 ? -63.694 -2.331 -38.587 1.00 29.06 117 ASP B N 1
ATOM 1566 C CA . ASP B 2 118 ? -63.954 -1.445 -39.706 1.00 29.82 117 ASP B CA 1
ATOM 1567 C C . ASP B 2 118 ? -62.987 -0.268 -39.744 1.00 30.63 117 ASP B C 1
ATOM 1568 O O . ASP B 2 118 ? -63.195 0.743 -39.054 1.00 30.19 117 ASP B O 1
ATOM 1573 N N . MET B 2 119 ? -61.961 -0.376 -40.587 1.00 30.82 118 MET B N 1
ATOM 1574 C CA . MET B 2 119 ? -61.015 0.739 -40.759 1.00 32.56 118 MET B CA 1
ATOM 1575 C C . MET B 2 119 ? -61.207 1.397 -42.142 1.00 33.72 118 MET B C 1
ATOM 1576 O O . MET B 2 119 ? -60.228 1.871 -42.740 1.00 34.49 118 MET B O 1
ATOM 1581 N N . SER B 2 120 ? -62.447 1.397 -42.678 1.00 33.55 119 SER B N 1
ATOM 1582 C CA . SER B 2 120 ? -62.720 1.984 -43.999 1.00 34.71 119 SER B CA 1
ATOM 1583 C C . SER B 2 120 ? -62.588 3.529 -44.004 1.00 36.20 119 SER B C 1
ATOM 1584 O O . SER B 2 120 ? -62.399 4.126 -45.069 1.00 36.31 119 SER B O 1
ATOM 1587 N N . ARG B 2 121 ? -62.683 4.160 -42.814 1.00 36.38 120 ARG B N 1
ATOM 1588 C CA . ARG B 2 121 ? -62.439 5.592 -42.613 1.00 38.92 120 ARG B CA 1
ATOM 1589 C C . ARG B 2 121 ? -61.170 5.830 -41.743 1.00 40.98 120 ARG B C 1
ATOM 1590 O O . ARG B 2 121 ? -60.978 6.925 -41.230 1.00 41.38 120 ARG B O 1
ATOM 1598 N N . GLY B 2 122 ? -60.380 4.774 -41.579 1.00 42.06 121 GLY B N 1
ATOM 1599 C CA . GLY B 2 122 ? -59.154 4.879 -40.784 1.00 43.43 121 GLY B CA 1
ATOM 1600 C C . GLY B 2 122 ? -59.198 4.099 -39.493 1.00 44.47 121 GLY B C 1
ATOM 1601 O O . GLY B 2 122 ? -60.281 3.668 -39.084 1.00 43.93 121 GLY B O 1
ATOM 1602 N N . LYS B 2 123 ? -58.032 3.908 -38.891 1.00 45.74 122 LYS B N 1
ATOM 1603 C CA . LYS B 2 123 ? -57.978 3.281 -37.557 1.00 47.70 122 LYS B CA 1
ATOM 1604 C C . LYS B 2 123 ? -58.173 4.382 -36.514 1.00 50.22 122 LYS B C 1
ATOM 1605 O O . LYS B 2 123 ? -58.140 5.563 -36.902 1.00 50.21 122 LYS B O 1
ATOM 1611 N N . SER B 2 124 ? -58.359 4.013 -35.240 1.00 52.07 123 SER B N 1
ATOM 1612 C CA . SER B 2 124 ? -58.412 5.032 -34.155 1.00 54.11 123 SER B CA 1
ATOM 1613 C C . SER B 2 124 ? -57.183 5.930 -34.312 1.00 55.70 123 SER B C 1
ATOM 1614 O O . SER B 2 124 ? -57.362 7.160 -34.347 1.00 56.83 123 SER B O 1
ATOM 1615 N N . ASN B 2 125 ? -55.991 5.335 -34.408 1.00 55.55 124 ASN B N 1
ATOM 1616 C CA . ASN B 2 125 ? -54.756 6.108 -34.698 1.00 55.52 124 ASN B CA 1
ATOM 1617 C C . ASN B 2 125 ? -54.556 6.068 -36.216 1.00 55.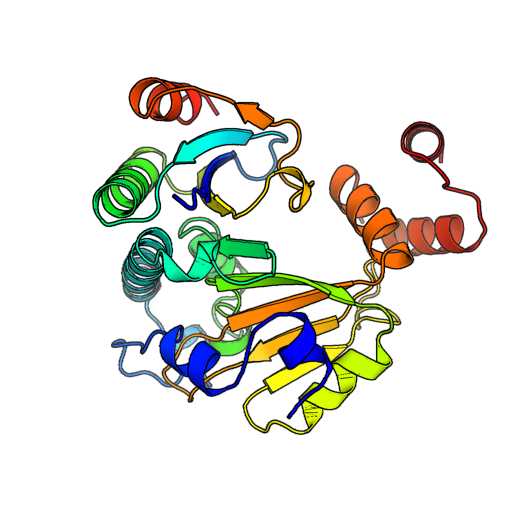14 124 ASN B C 1
ATOM 1618 O O . ASN B 2 125 ? -53.851 5.169 -36.686 1.00 55.29 124 ASN B O 1
ATOM 1620 N N . ASP B 2 126 ? -55.155 7.010 -36.942 1.00 54.18 125 ASP B N 1
ATOM 1621 C CA . ASP B 2 126 ? -55.124 6.989 -38.429 1.00 53.59 125 ASP B CA 1
ATOM 1622 C C . ASP B 2 126 ? -53.697 7.118 -38.960 1.00 52.30 125 ASP B C 1
ATOM 1623 O O . ASP B 2 126 ? -53.055 8.133 -38.688 1.00 52.61 125 ASP B O 1
ATOM 1628 N N . ASP B 2 127 ? -53.259 6.123 -39.724 1.00 50.66 126 ASP B N 1
ATOM 1629 C CA . ASP B 2 127 ? -51.940 6.144 -40.356 1.00 49.51 126 ASP B CA 1
ATOM 1630 C C . ASP B 2 127 ? -52.022 5.957 -41.885 1.00 47.67 126 ASP B C 1
ATOM 1631 O O . ASP B 2 127 ? -51.081 5.444 -42.490 1.00 47.67 126 ASP B O 1
ATOM 1636 N N . GLY B 2 128 ? -53.142 6.337 -42.488 1.00 45.74 127 GLY B N 1
ATOM 1637 C CA . GLY B 2 128 ? -53.316 6.216 -43.927 1.00 44.29 127 GLY B CA 1
ATOM 1638 C C . GLY B 2 128 ? -53.920 4.907 -44.410 1.00 42.29 127 GLY B C 1
ATOM 1639 O O . GLY B 2 128 ? -54.531 4.887 -45.478 1.00 42.05 127 GLY B O 1
ATOM 1640 N N . PHE B 2 129 ? -53.737 3.802 -43.658 1.00 40.78 128 PHE B N 1
ATOM 1641 C CA . PHE B 2 129 ? -54.289 2.490 -44.039 1.00 40.09 128 PHE B CA 1
ATOM 1642 C C . PHE B 2 129 ? -55.829 2.518 -44.062 1.00 38.03 128 PHE B C 1
ATOM 1643 O O . PHE B 2 129 ? -56.445 3.151 -43.206 1.00 37.52 128 PHE B O 1
ATOM 1651 N N . ARG B 2 130 ? -56.449 1.811 -45.032 1.00 36.04 129 ARG B N 1
ATOM 1652 C CA . ARG B 2 130 ? -57.904 1.737 -45.152 1.00 34.41 129 ARG B CA 1
ATOM 1653 C C . ARG B 2 130 ? -58.308 0.292 -45.544 1.00 33.60 129 ARG B C 1
ATOM 1654 O O . ARG B 2 130 ? -57.722 -0.305 -46.445 1.00 33.38 129 ARG B O 1
ATOM 1662 N N . GLY B 2 131 ? -59.313 -0.245 -44.878 1.00 32.06 130 GLY B N 1
ATOM 1663 C CA . GLY B 2 131 ? -59.798 -1.600 -45.166 1.00 31.03 130 GLY B CA 1
ATOM 1664 C C . GLY B 2 131 ? -60.693 -2.092 -44.040 1.00 29.74 130 GLY B C 1
ATOM 1665 O O . GLY B 2 131 ? -60.929 -1.364 -43.067 1.00 29.08 130 GLY B O 1
ATOM 1666 N N . ILE B 2 132 ? -61.242 -3.288 -44.167 1.00 28.02 131 ILE B N 1
ATOM 1667 C CA . ILE B 2 132 ? -62.058 -3.883 -43.094 1.00 27.54 131 ILE B CA 1
ATOM 1668 C C . ILE B 2 132 ? -61.522 -5.265 -42.860 1.00 27.67 131 ILE B C 1
ATOM 1669 O O . ILE B 2 132 ? -61.414 -6.034 -43.826 1.00 27.66 131 ILE B O 1
ATOM 1674 N N . HIS B 2 133 ? -61.134 -5.557 -41.636 1.00 26.82 132 HIS B N 1
ATOM 1675 C CA . HIS B 2 133 ? -60.666 -6.890 -41.278 1.00 27.04 132 HIS B CA 1
ATOM 1676 C C . HIS B 2 133 ? -61.708 -7.517 -40.396 1.00 27.29 132 HIS B C 1
ATOM 1677 O O . HIS B 2 133 ? -62.192 -6.854 -39.464 1.00 27.24 132 HIS B O 1
ATOM 1684 N N . VAL B 2 134 ? -62.048 -8.783 -40.652 1.00 26.39 133 VAL B N 1
ATOM 1685 C CA . VAL B 2 134 ? -63.017 -9.480 -39.809 1.00 26.39 133 VAL B CA 1
ATOM 1686 C C . VAL B 2 134 ? -62.364 -10.729 -39.195 1.00 26.98 133 VAL B C 1
ATOM 1687 O O . VAL B 2 134 ? -61.435 -11.290 -39.797 1.00 27.17 133 VAL B O 1
ATOM 1691 N N . TYR B 2 135 ? -62.873 -11.199 -38.059 1.00 26.95 134 TYR B N 1
ATOM 1692 C CA . TYR B 2 135 ? -62.277 -12.340 -37.374 1.00 27.03 134 TYR B CA 1
ATOM 1693 C C . TYR B 2 135 ? -63.368 -13.279 -36.926 1.00 27.60 134 TYR B C 1
ATOM 1694 O O . TYR B 2 135 ? -64.262 -12.866 -36.170 1.00 27.73 134 TYR B O 1
ATOM 1703 N N . TYR B 2 136 ? -63.336 -14.489 -37.440 1.00 26.60 135 TYR B N 1
ATOM 1704 C CA . TYR B 2 136 ? -64.269 -15.538 -37.056 1.00 27.37 135 TYR B CA 1
ATOM 1705 C C . TYR B 2 136 ? -63.613 -16.305 -35.907 1.00 27.95 135 TYR B C 1
ATOM 1706 O O . TYR B 2 136 ? -62.460 -16.722 -36.056 1.00 27.73 135 TYR B O 1
ATOM 1715 N N . GLN B 2 137 ? -64.356 -16.591 -34.839 1.00 27.75 136 GLN B N 1
ATOM 1716 C CA . GLN B 2 137 ? -63.785 -17.424 -33.767 1.00 26.87 136 GLN B CA 1
ATOM 1717 C C . GLN B 2 137 ? -64.846 -18.443 -33.331 1.00 27.91 136 GLN B C 1
ATOM 1718 O O . GLN B 2 137 ? -65.910 -18.039 -32.875 1.00 27.30 136 GLN B O 1
ATOM 1724 N N . ARG B 2 138 ? -64.589 -19.739 -33.549 1.00 28.90 137 ARG B N 1
ATOM 1725 C CA . ARG B 2 138 ? -65.576 -20.785 -33.258 1.00 29.46 137 ARG B CA 1
ATOM 1726 C C . ARG B 2 138 ? -66.069 -20.756 -31.809 1.00 29.48 137 ARG B C 1
ATOM 1727 O O . ARG B 2 138 ? -67.262 -20.882 -31.561 1.00 30.58 137 ARG B O 1
ATOM 1735 N N . ASP B 2 139 ? -65.143 -20.573 -30.859 1.00 29.42 138 ASP B N 1
ATOM 1736 C CA . ASP B 2 139 ? -65.457 -20.448 -29.423 1.00 29.81 138 ASP B CA 1
ATOM 1737 C C . ASP B 2 139 ? -64.241 -19.859 -28.673 1.00 29.96 138 ASP B C 1
ATOM 1738 O O . ASP B 2 139 ? -63.219 -19.581 -29.320 1.00 29.72 138 ASP B O 1
ATOM 1743 N N . ASN B 2 140 ? -64.321 -19.677 -27.336 1.00 30.74 139 ASN B N 1
ATOM 1744 C CA . ASN B 2 140 ? -63.228 -19.031 -26.612 1.00 32.70 139 ASN B CA 1
ATOM 1745 C C . ASN B 2 140 ? -61.938 -19.879 -26.500 1.00 32.92 139 ASN B C 1
ATOM 1746 O O . ASN B 2 140 ? -60.934 -19.393 -25.972 1.00 34.42 139 ASN B O 1
ATOM 1751 N N . HIS B 2 141 ? -61.944 -21.115 -27.011 1.00 31.62 140 HIS B N 1
ATOM 1752 C CA . HIS B 2 141 ? -60.747 -21.954 -26.994 1.00 32.83 140 HIS B CA 1
ATOM 1753 C C . HIS B 2 141 ? -60.247 -22.298 -28.413 1.00 31.66 140 HIS B C 1
ATOM 1754 O O . HIS B 2 141 ? -59.357 -23.121 -28.539 1.00 31.70 140 HIS B O 1
ATOM 1761 N N . HIS B 2 142 ? -60.798 -21.666 -29.473 1.00 29.95 141 HIS B N 1
ATOM 1762 C CA . HIS B 2 142 ? -60.288 -21.867 -30.831 1.00 29.38 141 HIS B CA 1
ATOM 1763 C C . HIS B 2 142 ? -59.584 -20.584 -31.313 1.00 28.65 141 HIS B C 1
ATOM 1764 O O . HIS B 2 142 ? -59.988 -19.460 -30.937 1.00 27.99 141 HIS B O 1
ATOM 1771 N N . TYR B 2 143 ? -58.568 -20.744 -32.168 1.00 27.55 142 TYR B N 1
ATOM 1772 C CA . TYR B 2 143 ? -57.861 -19.586 -32.703 1.00 26.84 142 TYR B CA 1
ATOM 1773 C C . TYR B 2 143 ? -58.759 -18.868 -33.719 1.00 26.25 142 TYR B C 1
ATOM 1774 O O . TYR B 2 143 ? -59.357 -19.534 -34.560 1.00 24.83 142 TYR B O 1
ATOM 1783 N N . PRO B 2 144 ? -58.827 -17.523 -33.693 1.00 26.74 143 PRO B N 1
ATOM 1784 C CA . PRO B 2 144 ? -59.603 -16.821 -34.721 1.00 26.22 143 PRO B CA 1
ATOM 1785 C C . PRO B 2 144 ? -59.020 -17.014 -36.121 1.00 27.22 143 PRO B C 1
ATOM 1786 O O . PRO B 2 144 ? -57.844 -17.386 -36.291 1.00 26.84 143 PRO B O 1
ATOM 1790 N N . ILE B 2 145 ? -59.857 -16.784 -37.118 1.00 26.89 144 ILE B N 1
ATOM 1791 C CA . ILE B 2 145 ? -59.466 -16.803 -38.523 1.00 27.41 144 ILE B CA 1
ATOM 1792 C C . ILE B 2 145 ? -59.779 -15.401 -39.078 1.00 27.26 144 ILE B C 1
ATOM 1793 O O . ILE B 2 145 ? -60.899 -14.920 -38.925 1.00 27.55 144 ILE B O 1
ATOM 1798 N N . GLU B 2 146 ? -58.804 -14.775 -39.719 1.00 26.21 145 GLU B N 1
ATOM 1799 C CA . GLU B 2 146 ? -58.955 -13.431 -40.264 1.00 25.99 145 GLU B CA 1
ATOM 1800 C C . GLU B 2 146 ? -59.367 -13.426 -41.735 1.00 26.18 145 GLU B C 1
ATOM 1801 O O . GLU B 2 146 ? -58.935 -14.283 -42.511 1.00 27.35 145 GLU B O 1
ATOM 1807 N N . ILE B 2 147 ? -60.101 -12.388 -42.157 1.00 26.04 146 ILE B N 1
ATOM 1808 C CA . ILE B 2 147 ? -60.348 -12.128 -43.572 1.00 26.13 146 ILE B CA 1
ATOM 1809 C C . ILE B 2 147 ? -60.134 -10.626 -43.743 1.00 26.85 146 ILE B C 1
ATOM 1810 O O . ILE B 2 147 ? -60.821 -9.842 -43.070 1.00 26.67 146 ILE B O 1
ATOM 1815 N N . GLN B 2 148 ? -59.162 -10.245 -44.538 1.00 25.96 147 GLN B N 1
ATOM 1816 C CA . GLN B 2 148 ? -58.867 -8.861 -44.848 1.00 26.15 147 GLN B CA 1
ATOM 1817 C C . GLN B 2 148 ? -59.599 -8.465 -46.129 1.00 26.86 147 GLN B C 1
ATOM 1818 O O . GLN B 2 148 ? -59.365 -9.050 -47.202 1.00 27.14 147 GLN B O 1
ATOM 1824 N N . PHE B 2 149 ? -60.417 -7.432 -46.047 1.00 26.86 148 PHE B N 1
ATOM 1825 C CA . PHE B 2 149 ? -61.115 -6.904 -47.204 1.00 27.02 148 PHE B CA 1
ATOM 1826 C C . PHE B 2 149 ? -60.588 -5.512 -47.542 1.00 27.63 148 PHE B C 1
ATOM 1827 O O . PHE B 2 149 ? -60.457 -4.654 -46.653 1.00 26.12 148 PHE B O 1
ATOM 1835 N N . ASN B 2 150 ? -60.375 -5.271 -48.827 1.00 28.29 149 ASN B N 1
ATOM 1836 C CA . ASN B 2 150 ? -60.001 -3.937 -49.310 1.00 29.47 149 ASN B CA 1
ATOM 1837 C C . ASN B 2 150 ? -60.702 -3.692 -50.653 1.00 29.35 149 ASN B C 1
ATOM 1838 O O . ASN B 2 150 ? -60.868 -4.630 -51.443 1.00 28.62 149 ASN B O 1
ATOM 1843 N N . THR B 2 151 ? -61.058 -2.431 -50.946 1.00 29.16 150 THR B N 1
ATOM 1844 C CA . THR B 2 151 ? -61.500 -2.102 -52.313 1.00 29.37 150 THR B CA 1
ATOM 1845 C C . THR B 2 151 ? -60.186 -1.990 -53.136 1.00 29.53 150 THR B C 1
ATOM 1846 O O . THR B 2 151 ? -59.104 -1.838 -52.545 1.00 28.25 150 THR B O 1
ATOM 1850 N N . TYR B 2 152 ? -60.266 -1.991 -54.494 1.00 30.22 151 TYR B N 1
ATOM 1851 C CA . TYR B 2 152 ? -59.051 -1.789 -55.306 1.00 30.55 151 TYR B CA 1
ATOM 1852 C C . TYR B 2 152 ? -58.426 -0.409 -55.002 1.00 30.68 151 TYR B C 1
ATOM 1853 O O . TYR B 2 152 ? -57.214 -0.301 -54.851 1.00 30.78 151 TYR B O 1
ATOM 1862 N N . TYR B 2 153 ? -59.271 0.617 -54.820 1.00 30.87 152 TYR B N 1
ATOM 1863 C CA . TYR B 2 153 ? -58.793 1.982 -54.539 1.00 32.77 152 TYR B CA 1
ATOM 1864 C C . TYR B 2 153 ? -57.917 2.004 -53.267 1.00 33.44 152 TYR B C 1
ATOM 1865 O O . TYR B 2 153 ? -56.781 2.490 -53.308 1.00 34.04 152 TYR B O 1
ATOM 1874 N N . ASP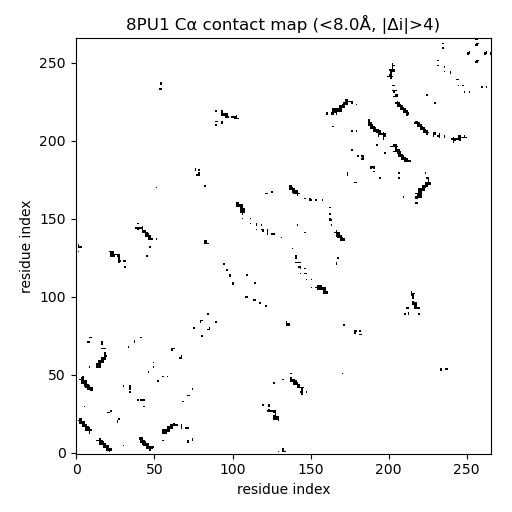 B 2 154 ? -58.413 1.383 -52.172 1.00 32.10 153 ASP B N 1
ATOM 1875 C CA . ASP B 2 154 ? -57.670 1.345 -50.908 1.00 32.35 153 ASP B CA 1
ATOM 1876 C C . ASP B 2 154 ? -56.476 0.422 -50.971 1.00 32.26 153 ASP B C 1
ATOM 1877 O O . ASP B 2 154 ? -55.421 0.746 -50.431 1.00 32.75 153 ASP B O 1
ATOM 1882 N N . ARG B 2 155 ? -56.628 -0.729 -51.631 1.00 31.46 154 ARG B N 1
ATOM 1883 C CA . ARG B 2 155 ? -55.531 -1.679 -51.798 1.00 31.34 154 ARG B CA 1
ATOM 1884 C C . ARG B 2 155 ? -54.294 -1.028 -52.460 1.00 30.90 154 ARG B C 1
ATOM 1885 O O . ARG B 2 155 ? -53.162 -1.243 -52.010 1.00 30.63 154 ARG B O 1
ATOM 1893 N N . GLN B 2 156 ? -54.516 -0.197 -53.489 1.00 31.07 155 GLN B N 1
ATOM 1894 C CA . GLN B 2 156 ? -53.399 0.474 -54.160 1.00 31.79 155 GLN B CA 1
ATOM 1895 C C . GLN B 2 156 ? -52.548 1.303 -53.184 1.00 32.91 155 GLN B C 1
ATOM 1896 O O . GLN B 2 156 ? -51.347 1.058 -53.082 1.00 33.69 155 GLN B O 1
ATOM 1902 N N . LEU B 2 157 ? -53.174 2.168 -52.392 1.00 32.90 156 LEU B N 1
ATOM 1903 C CA . LEU B 2 157 ? -52.372 2.997 -51.458 1.00 34.01 156 LEU B CA 1
ATOM 1904 C C . LEU B 2 157 ? -51.796 2.125 -50.335 1.00 34.25 156 LEU B C 1
ATOM 1905 O O . LEU B 2 157 ? -50.655 2.342 -49.965 1.00 34.11 156 LEU B O 1
ATOM 1910 N N . ASN B 2 158 ? -52.582 1.159 -49.842 1.00 33.85 157 ASN B N 1
ATOM 1911 C CA . ASN B 2 158 ? -52.072 0.266 -48.800 1.00 34.32 157 ASN B CA 1
ATOM 1912 C C . ASN B 2 158 ? -50.759 -0.376 -49.214 1.00 35.90 157 ASN B C 1
ATOM 1913 O O . ASN B 2 158 ? -49.830 -0.440 -48.408 1.00 36.16 157 ASN B O 1
ATOM 1918 N N . ASP B 2 159 ? -50.672 -0.813 -50.487 1.00 37.30 158 ASP B N 1
ATOM 1919 C CA . ASP B 2 159 ? -49.466 -1.430 -51.034 1.00 39.62 158 ASP B CA 1
ATOM 1920 C C . ASP B 2 159 ? -48.303 -0.436 -50.998 1.00 41.22 158 ASP B C 1
ATOM 1921 O O . ASP B 2 159 ? -47.246 -0.770 -50.469 1.00 41.28 158 ASP B O 1
ATOM 1926 N N . TRP B 2 160 ? -48.530 0.799 -51.471 1.00 42.11 159 TRP B N 1
ATOM 1927 C CA . TRP B 2 160 ? -47.516 1.859 -51.465 1.00 44.17 159 TRP B CA 1
ATOM 1928 C C . TRP B 2 160 ? -47.105 2.278 -50.060 1.00 46.35 159 TRP B C 1
ATOM 1929 O O . TRP B 2 160 ? -45.922 2.499 -49.815 1.00 46.90 159 TRP B O 1
ATOM 1940 N N . LEU B 2 161 ? -48.065 2.343 -49.121 1.00 47.40 160 LEU B N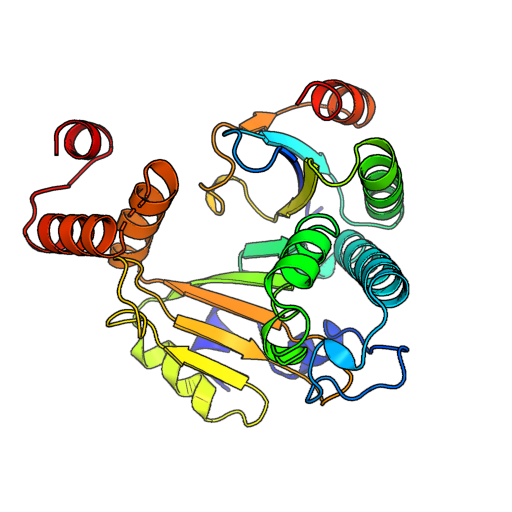 1
ATOM 1941 C CA . LEU B 2 161 ? -47.796 2.642 -47.712 1.00 48.84 160 LEU B CA 1
ATOM 1942 C C . LEU B 2 161 ? -46.905 1.540 -47.139 1.00 50.84 160 LEU B C 1
ATOM 1943 O O . LEU B 2 161 ? -45.995 1.827 -46.375 1.00 50.95 160 LEU B O 1
ATOM 1948 N N . HIS B 2 162 ? -47.163 0.279 -47.516 1.00 52.26 161 HIS B N 1
ATOM 1949 C CA . HIS B 2 162 ? -46.356 -0.835 -47.064 1.00 54.39 161 HIS B CA 1
ATOM 1950 C C . HIS B 2 162 ? -44.951 -0.712 -47.630 1.00 57.07 161 HIS B C 1
ATOM 1951 O O . HIS B 2 162 ? -44.009 -0.900 -46.891 1.00 57.23 161 HIS B O 1
ATOM 1958 N N . ASP B 2 163 ? -44.818 -0.300 -48.879 1.00 59.35 162 ASP B N 1
ATOM 1959 C CA . ASP B 2 163 ? -43.476 -0.226 -49.504 1.00 62.34 162 ASP B CA 1
ATOM 1960 C C . ASP B 2 163 ? -42.619 0.863 -48.848 1.00 64.84 162 ASP B C 1
ATOM 1961 O O . ASP B 2 163 ? -41.393 0.686 -48.833 1.00 65.08 162 ASP B O 1
ATOM 1966 N N . LYS B 2 164 ? -43.226 1.913 -48.287 1.00 66.50 163 LYS B N 1
ATOM 1967 C CA . LYS B 2 164 ? -42.410 3.071 -47.825 1.00 68.77 163 LYS B CA 1
ATOM 1968 C C . LYS B 2 164 ? -42.561 3.467 -46.352 1.00 71.65 163 LYS B C 1
ATOM 1969 O O . LYS B 2 164 ? -41.611 4.067 -45.842 1.00 71.94 163 LYS B O 1
ATOM 1975 N N . PHE B 2 165 ? -43.663 3.146 -45.676 1.00 73.67 164 PHE B N 1
ATOM 1976 C CA . PHE B 2 165 ? -43.859 3.697 -44.305 1.00 76.23 164 PHE B CA 1
ATOM 1977 C C . PHE B 2 165 ? -44.130 2.637 -43.233 1.00 78.55 164 PHE B C 1
ATOM 1978 O O . PHE B 2 165 ? -43.570 2.787 -42.138 1.00 78.65 164 PHE B O 1
ATOM 1980 N N . ASP B 2 171 ? -44.093 8.860 -37.927 1.00 84.58 170 ASP B N 1
ATOM 1981 C CA . ASP B 2 171 ? -45.337 9.270 -37.243 1.00 83.99 170 ASP B CA 1
ATOM 1982 C C . ASP B 2 171 ? -46.545 8.879 -38.093 1.00 82.71 170 ASP B C 1
ATOM 1983 O O . ASP B 2 171 ? -46.449 8.960 -39.321 1.00 82.89 170 ASP B O 1
ATOM 1988 N N . SER B 2 172 ? -47.646 8.524 -37.436 1.00 81.16 171 SER B N 1
ATOM 1989 C CA . SER B 2 172 ? -48.897 8.193 -38.149 1.00 80.07 171 SER B CA 1
ATOM 1990 C C . SER B 2 172 ? -49.220 9.319 -39.128 1.00 78.65 171 SER B C 1
ATOM 1991 O O . SER B 2 172 ? -49.793 9.038 -40.189 1.00 78.64 171 SER B O 1
ATOM 1994 N N . SER B 2 173 ? -48.864 10.551 -38.769 1.00 77.22 172 SER B N 1
ATOM 1995 C CA . SER B 2 173 ? -49.155 11.728 -39.626 1.00 76.25 172 SER B CA 1
ATOM 1996 C C . SER B 2 173 ? -48.484 11.594 -40.993 1.00 74.87 172 SER B C 1
ATOM 1997 O O . SER B 2 173 ? -48.941 12.244 -41.945 1.00 75.02 172 SER B O 1
ATOM 1999 N N . CYS B 2 174 ? -47.429 10.791 -41.072 1.00 73.34 173 CYS B N 1
ATOM 2000 C CA . CYS B 2 174 ? -46.733 10.608 -42.349 1.00 72.40 173 CYS B CA 1
ATOM 2001 C C . CYS B 2 174 ? -47.616 9.816 -43.329 1.00 70.38 173 CYS B C 1
ATOM 2002 O O . CYS B 2 174 ? -47.831 10.255 -44.460 1.00 70.32 173 CYS B O 1
ATOM 2005 N N . GLY B 2 175 ? -48.150 8.685 -42.870 1.00 68.47 174 GLY B N 1
ATOM 2006 C CA . GLY B 2 175 ? -49.049 7.863 -43.670 1.00 67.02 174 GLY B CA 1
ATOM 2007 C C . GLY B 2 175 ? -50.383 8.546 -43.901 1.00 65.21 174 GLY B C 1
ATOM 2008 O O . GLY B 2 175 ? -50.972 8.417 -44.975 1.00 64.87 174 GLY B O 1
ATOM 2009 N N . GLN B 2 176 ? -50.848 9.314 -42.903 1.00 63.98 175 GLN B N 1
ATOM 2010 C CA . GLN B 2 176 ? -52.094 10.073 -42.957 1.00 63.49 175 GLN B CA 1
ATOM 2011 C C . GLN B 2 176 ? -52.006 11.154 -44.044 1.00 62.58 175 GLN B C 1
ATOM 2012 O O . GLN B 2 176 ? -52.979 11.383 -44.765 1.00 62.70 175 GLN B O 1
ATOM 2018 N N . LEU B 2 177 ? -50.833 11.810 -44.167 1.00 61.42 176 LEU B N 1
ATOM 2019 C CA . LEU B 2 177 ? -50.617 12.840 -45.184 1.00 60.67 176 LEU B CA 1
ATOM 2020 C C . LEU B 2 177 ? -50.499 12.202 -46.571 1.00 59.08 176 LEU B C 1
ATOM 2021 O O . LEU B 2 177 ? -51.033 12.742 -47.539 1.00 59.23 176 LEU B O 1
ATOM 2023 N N . LEU B 2 178 ? -49.836 11.037 -46.661 1.00 57.41 177 LEU B N 1
ATOM 2024 C CA . LEU B 2 178 ? -49.703 10.296 -47.915 1.00 56.20 177 LEU B CA 1
ATOM 2025 C C . LEU B 2 178 ? -51.097 9.892 -48.433 1.00 54.55 177 LEU B C 1
ATOM 2026 O O . LEU B 2 178 ? -51.350 9.982 -49.634 1.00 54.61 177 LEU B O 1
ATOM 2028 N N . ARG B 2 179 ? -52.013 9.503 -47.520 1.00 53.08 178 ARG B N 1
ATOM 2029 C CA . ARG B 2 179 ? -53.387 9.134 -47.877 1.00 52.18 178 ARG B CA 1
ATOM 2030 C C . ARG B 2 179 ? -54.146 10.364 -48.380 1.00 52.55 178 ARG B C 1
ATOM 2031 O O . ARG B 2 179 ? -54.887 10.263 -49.355 1.00 52.45 178 ARG B O 1
ATOM 2039 N N . LYS B 2 180 ? -53.931 11.532 -47.741 1.00 52.65 179 LYS B N 1
ATOM 2040 C CA . LYS B 2 180 ? -54.550 12.790 -48.165 1.00 53.28 179 LYS B CA 1
ATOM 2041 C C . LYS B 2 180 ? -54.070 13.162 -49.575 1.00 53.61 179 LYS B C 1
ATOM 2042 O O . LYS B 2 180 ? -54.886 13.554 -50.407 1.00 54.11 179 LYS B O 1
ATOM 2044 N N . TYR B 2 181 ? -52.764 12.991 -49.860 1.00 53.60 180 TYR B N 1
ATOM 2045 C CA . TYR B 2 181 ? -52.206 13.277 -51.191 1.00 54.29 180 TYR B CA 1
ATOM 2046 C C . TYR B 2 181 ? -52.752 12.311 -52.236 1.00 52.82 180 TYR B C 1
ATOM 2047 O O . TYR B 2 181 ? -53.043 12.718 -53.358 1.00 52.49 180 TYR B O 1
ATOM 2049 N N . TYR B 2 182 ? -52.923 11.037 -51.854 1.00 51.41 181 TYR B N 1
ATOM 2050 C CA . TYR B 2 182 ? -53.486 10.022 -52.734 1.00 50.51 181 TYR B CA 1
ATOM 2051 C C . TYR B 2 182 ? -54.941 10.368 -53.067 1.00 51.51 181 TYR B C 1
ATOM 2052 O O . TYR B 2 182 ? -55.335 10.304 -54.228 1.00 51.18 181 TYR B O 1
ATOM 2061 N N . GLU B 2 183 ? -55.723 10.774 -52.057 1.00 52.89 182 GLU B N 1
ATOM 2062 C CA . GLU B 2 183 ? -57.120 11.158 -52.250 1.00 55.25 182 GLU B CA 1
ATOM 2063 C C . GLU B 2 183 ? -57.276 12.440 -53.082 1.00 58.11 182 GLU B C 1
ATOM 2064 O O . GLU B 2 183 ? -58.341 12.669 -53.649 1.00 58.41 182 GLU B O 1
ATOM 2070 N N . ASN B 2 184 ? -56.222 13.268 -53.154 1.00 59.92 183 ASN B N 1
ATOM 2071 C CA . ASN B 2 184 ? -56.206 14.505 -53.939 1.00 62.09 183 ASN B CA 1
ATOM 2072 C C . ASN B 2 184 ? -55.649 14.332 -55.365 1.00 63.40 183 ASN B C 1
ATOM 2073 O O . ASN B 2 184 ? -55.558 15.319 -56.095 1.00 63.63 183 ASN B O 1
ATOM 2078 N N . GLY B 2 185 ? -55.265 13.112 -55.741 1.00 63.89 184 GLY B N 1
ATOM 2079 C CA . GLY B 2 185 ? -54.724 12.832 -57.064 1.00 65.06 184 GLY B CA 1
ATOM 2080 C C . GLY B 2 185 ? -53.234 13.068 -57.222 1.00 66.21 184 GLY B C 1
ATOM 2081 O O . GLY B 2 185 ? -52.717 13.009 -58.338 1.00 66.31 184 GLY B O 1
ATOM 2082 N N . LYS B 2 186 ? -52.526 13.323 -56.113 1.00 66.97 185 LYS B N 1
ATOM 2083 C CA . LYS B 2 186 ? -51.096 13.612 -56.139 1.00 68.35 185 LYS B CA 1
ATOM 2084 C C . LYS B 2 186 ? -50.204 12.372 -56.252 1.00 69.77 185 LYS B C 1
ATOM 2085 O O . LYS B 2 186 ? -49.029 12.509 -56.587 1.00 69.90 185 LYS B O 1
ATOM 2087 N N . ILE B 2 187 ? -50.736 11.170 -55.961 1.00 70.75 186 ILE B N 1
ATOM 2088 C CA . ILE B 2 187 ? -49.952 9.929 -56.058 1.00 72.12 186 ILE B CA 1
ATOM 2089 C C . ILE B 2 187 ? -50.679 8.948 -56.982 1.00 73.63 186 ILE B C 1
ATOM 2090 O O . ILE B 2 187 ? -51.683 8.369 -56.573 1.00 73.74 186 ILE B O 1
ATOM 2095 N N . LYS B 2 188 ? -50.221 8.796 -58.235 1.00 74.70 187 LYS B N 1
ATOM 2096 C CA . LYS B 2 188 ? -50.914 7.934 -59.196 1.00 76.31 187 LYS B CA 1
ATOM 2097 C C . LYS B 2 188 ? -50.092 6.744 -59.716 1.00 78.43 187 LYS B C 1
ATOM 2098 O O . LYS B 2 188 ? -50.612 5.947 -60.499 1.00 78.45 187 LYS B O 1
ATOM 2104 N N . SER B 2 189 ? -48.833 6.610 -59.282 1.00 80.05 188 SER B N 1
ATOM 2105 C CA . SER B 2 189 ? -47.983 5.499 -59.713 1.00 82.35 188 SER B CA 1
ATOM 2106 C C . SER B 2 189 ? -46.811 5.276 -58.736 1.00 84.57 188 SER B C 1
ATOM 2107 O O . SER B 2 189 ? -46.655 6.028 -57.771 1.00 84.66 188 SER B O 1
ATOM 2110 N N . ALA B 2 190 ? -45.997 4.232 -58.974 1.00 86.24 189 ALA B N 1
ATOM 2111 C CA . ALA B 2 190 ? -44.812 3.976 -58.158 1.00 88.37 189 ALA B CA 1
ATOM 2112 C C . ALA B 2 190 ? -43.746 5.071 -58.405 1.00 90.32 189 ALA B C 1
ATOM 2113 O O . ALA B 2 190 ? -43.001 5.417 -57.486 1.00 90.49 189 ALA B O 1
ATOM 2115 N N . GLU B 2 191 ? -43.700 5.635 -59.636 1.00 91.55 190 GLU B N 1
ATOM 2116 C CA . GLU B 2 191 ? -42.784 6.712 -60.006 1.00 93.22 190 GLU B CA 1
ATOM 2117 C C . GLU B 2 191 ? -43.199 8.009 -59.309 1.00 94.86 190 GLU B C 1
ATOM 2118 O O . GLU B 2 191 ? -42.343 8.723 -58.787 1.00 95.10 190 GLU B O 1
ATOM 2120 N N . GLU B 2 192 ? -44.515 8.301 -59.278 1.00 95.84 191 GLU B N 1
ATOM 2121 C CA . GLU B 2 192 ? -45.054 9.493 -58.610 1.00 97.21 191 GLU B CA 1
ATOM 2122 C C . GLU B 2 192 ? -44.966 9.403 -57.083 1.00 98.50 191 GLU B C 1
ATOM 2123 O O . GLU B 2 192 ? -44.944 10.431 -56.412 1.00 98.58 191 GLU B O 1
ATOM 2129 N N . LEU B 2 193 ? -44.945 8.184 -56.532 1.00 99.47 192 LEU B N 1
ATOM 2130 C CA . LEU B 2 193 ? -44.825 7.984 -55.092 1.00 100.96 192 LEU B CA 1
ATOM 2131 C C . LEU B 2 193 ? -43.400 8.298 -54.610 1.00 102.35 192 LEU B C 1
ATOM 2132 O O . LEU B 2 193 ? -43.228 8.764 -53.484 1.00 102.41 192 LEU B O 1
ATOM 2134 N N . GLU B 2 194 ? -42.425 8.158 -55.512 1.00 103.28 193 GLU B N 1
ATOM 2135 C CA . GLU B 2 194 ? -41.000 8.368 -55.126 1.00 104.70 193 GLU B CA 1
ATOM 2136 C C . GLU B 2 194 ? -40.627 9.859 -55.146 1.00 106.04 193 GLU B C 1
ATOM 2137 O O . GLU B 2 194 ? -39.543 10.195 -54.632 1.00 106.18 193 GLU B O 1
ATOM 2139 N N . GLU B 2 195 ? -41.485 10.716 -55.706 1.00 106.82 194 GLU B N 1
ATOM 2140 C CA . GLU B 2 195 ? -41.219 12.178 -55.703 1.00 108.03 194 GLU B CA 1
ATOM 2141 C C . GLU B 2 195 ? -41.849 12.811 -54.466 1.00 108.94 194 GLU B C 1
ATOM 2142 O O . GLU B 2 195 ? -41.166 13.625 -53.818 1.00 109.09 194 GLU B O 1
ATOM 2144 N N . VAL B 2 196 ? -43.100 12.459 -54.160 1.00 109.40 195 VAL B N 1
ATOM 2145 C CA . VAL B 2 196 ? -43.826 13.093 -53.020 1.00 110.29 195 VAL B CA 1
ATOM 2146 C C . VAL B 2 196 ? -43.236 12.596 -51.701 1.00 111.13 195 VAL B C 1
ATOM 2147 O O . VAL B 2 196 ? -43.529 13.219 -50.670 1.00 111.13 195 VAL B O 1
#

Organism: NCBI:txid1547

Solvent-accessible surface area: 13137 Å² total; per-residue (Å²): 102,33,76,0,45,0,0,0,22,82,46,117,82,90,7,5,3,0,11,114,5,81,3,19,152,137,2,1,63,42,2,24,65,11,17,132,154,33,28,101,94,6,16,3,0,0,0,16,146,23,133,11,2,25,32,4,96,95,24,120,111,6,140,42,62,125,72,0,32,87,26,1,73,174,30,139,21,133,1,5,94,86,9,26,5,72,44,66,42,0,54,70,2,12,28,89,9,144,46,69,50,28,0,135,111,46,0,62,90,17,74,58,94,93,0,14,133,12,1,35,109,0,10,34,75,1,0,36,37,86,74,0,24,98,22,91,14,27,0,34,0,41,2,11,0,15,7,46,102,48,8,80,187,82,113,50,122,26,42,0,24,118,3,3,11,16,8,0,7,1,33,13,59,2,174,44,35,78,23,0,65,55,0,116,148,52,109,90,10,87,42,44,71,20,32,227,13,82,94,76,28,44,0,39,22,0,0,24,0,23,3,32,88,68,62,70,15,1,4,0,10,1,29,0,14,26,168,112,8,36,73,2,15,49,29,22,124,84,152,104,145,51,56,83,5,80,61,31,18,54,28,22,95,129,38,55,13,135,40,74,83,62,24,86,95,100

B-factor: mean 41.57, std 17.78, range [24.03, 184.72]

Sequence (266 aa):
GAMCYIIAKRFKKSGCVALKAKRGKELADFATDLQKKLGYDIQIVAITRPTAYGEYEPYKFVNSFEEFSIEASSRLAMYILDKIGLNIEILESLSYESKLGMSFKRTLSHFNKEEVLKEIELINNWYFSLEIIDDLPLDSRIKSVSSSAKMKFERYYPNATYNRVFNDILGFRVICKSYDEVLELEKEDKIRVVDMSRGKSNDDGFRGIHVYYQRDNHHYPIEIQFNTYYDRQLNDWLHDKFDSSCGQLLRKYYENGKIKSAEELEEV

Nearest PDB structures (foldseek):
  8pu1-assembly1_B  TM=1.005E+00  e=1.394E-43  Thomasclavelia ramosa
  8pu3-assembly1_D  TM=9.873E-01  e=1.870E-38  Coprobacillus sp. D7
  8pu4-assembly3_C  TM=9.705E-01  e=3.265E-31  Coprobacillus sp. D7
  8pu4-assembly1_A  TM=9.820E-01  e=2.950E-30  Coprobacillus sp. D7
  7qpr-assembly1_A  TM=4.263E-01  e=6.125E-03  Acinetobacter baumannii